Protein AF-A0A4J1XE30-F1 (afdb_monomer_lite)

Radius of gyration: 24.18 Å; chains: 1; bounding box: 58×46×61 Å

Organism: Streptococcus pneumoniae (NCBI:txid1313)

Sequence (198 aa):
MGFLLMGALFIVLPRTMVSAKRINQVLDLHSSIQNPVQVQLTAENFKGQVEFKDVTFRYAANSEAVIEHVSFKAETGQTVAFIGSTGSGKSTLVNLIPRFYDVSAGEILVDGVNVQDYDFSATAHAGQKVAIVGPTGTGKTTIVNLLMKFYEIDKGSIHIDGVDTKAMTRSEVHDAFSMVLQDTWLFEGTIRDNLIYN

Foldseek 3Di:
DVVVVVVVCVVVVVVVVVVVVVVVVVVPDDDPADADPAADPDDPDQQFKKWFAQFWADPDPPDDTLDGGDTDIDGRPRDDDDDDDPSSCPVVVVCCQCCPDDTPDTFMDGVNHTSSRHDDDDDDDPPDDDDDDDDPPPCPVVVVCVQLVVDDDPDDFDDDPNHTCVPDDSCVSNVVDDDDDPDDDADPDDPVVRVVPD

InterPro domains:
  IPR003439 ABC transporter-like, ATP-binding domain [PF00005] (68-117)
  IPR003439 ABC transporter-like, ATP-binding domain [PF00005] (120-194)
  IPR027417 P-loop containing nucleoside triphosphate hydrolase [G3DSA:3.40.50.300] (48-120)
  IPR027417 P-loop containing nucleoside triphosphate hydrolase [G3DSA:3.40.50.300] (121-198)
  IPR027417 P-loop containing nucleoside triphosphate hydrolase [SSF52540] (44-122)
  IPR027417 P-loop containing nucleoside triphosphate hydrolase [SSF52540] (119-197)
  IPR036640 ABC transporter type 1, transmembrane domain superfamily [G3DSA:1.20.1560.10] (14-47)
  IPR039421 Type 1 protein exporter [PTHR24221] (13-120)

Structure (mmCIF, N/CA/C/O backbone):
data_AF-A0A4J1XE30-F1
#
_entry.id   AF-A0A4J1XE30-F1
#
loop_
_atom_site.group_PDB
_atom_site.id
_atom_site.type_symbol
_atom_site.label_atom_id
_atom_site.label_alt_id
_atom_site.label_comp_id
_atom_site.label_asym_id
_atom_site.label_entity_id
_atom_site.label_seq_id
_atom_site.pdbx_PDB_ins_code
_atom_site.Cartn_x
_atom_site.Cartn_y
_atom_site.Cartn_z
_atom_site.occupancy
_atom_site.B_iso_or_equiv
_atom_site.auth_seq_id
_atom_site.auth_comp_id
_atom_site.auth_asym_id
_atom_site.auth_atom_id
_atom_site.pdbx_PDB_model_num
ATOM 1 N N . MET A 1 1 ? 39.197 22.621 -36.707 1.00 68.56 1 MET A N 1
ATOM 2 C CA . MET A 1 1 ? 38.046 21.726 -36.451 1.00 68.56 1 MET A CA 1
ATOM 3 C C . MET A 1 1 ? 38.227 20.869 -35.193 1.00 68.56 1 MET A C 1
ATOM 5 O O . MET A 1 1 ? 37.375 20.937 -34.321 1.00 68.56 1 MET A O 1
ATOM 9 N N . GLY A 1 2 ? 39.340 20.134 -35.032 1.00 83.56 2 GLY A N 1
ATOM 10 C CA . GLY A 1 2 ? 39.562 19.252 -33.867 1.00 83.56 2 GLY A CA 1
ATOM 11 C C . GLY A 1 2 ? 39.536 19.933 -32.487 1.00 83.56 2 GLY A C 1
ATOM 12 O O . GLY A 1 2 ? 38.970 19.382 -31.552 1.00 83.56 2 GLY A O 1
ATOM 13 N N . PHE A 1 3 ? 40.057 21.159 -32.366 1.00 88.19 3 PHE A N 1
ATOM 14 C CA . PHE A 1 3 ? 40.032 21.912 -31.101 1.00 88.19 3 PHE A CA 1
ATOM 15 C C . PHE A 1 3 ? 38.608 22.287 -30.647 1.00 88.19 3 PHE A C 1
ATOM 17 O O . PHE A 1 3 ? 38.280 22.165 -29.472 1.00 88.19 3 PHE A O 1
ATOM 24 N N . LEU A 1 4 ? 37.733 22.670 -31.586 1.00 86.50 4 LEU A N 1
ATOM 25 C CA . LEU A 1 4 ? 36.323 22.967 -31.301 1.00 86.50 4 LEU A CA 1
ATOM 26 C C . LEU A 1 4 ? 35.554 21.709 -30.873 1.00 86.50 4 LEU A C 1
ATOM 28 O O . LEU A 1 4 ? 34.763 21.764 -29.936 1.00 86.50 4 LEU A O 1
ATOM 32 N N . LEU A 1 5 ? 35.830 20.568 -31.514 1.00 86.81 5 LEU A N 1
ATOM 33 C CA . LEU A 1 5 ? 35.249 19.274 -31.137 1.00 86.81 5 LEU A CA 1
ATOM 34 C C . LEU A 1 5 ? 35.717 18.818 -29.747 1.00 86.81 5 LEU A C 1
ATOM 36 O O . LEU A 1 5 ? 34.904 18.341 -28.959 1.00 86.81 5 LEU A O 1
ATOM 40 N N . MET A 1 6 ? 36.996 19.019 -29.413 1.00 89.75 6 MET A N 1
ATOM 41 C CA . MET A 1 6 ? 37.516 18.775 -28.064 1.00 89.75 6 MET A CA 1
ATOM 42 C C . MET A 1 6 ? 36.852 19.675 -27.020 1.00 89.75 6 MET A C 1
ATOM 44 O O . MET A 1 6 ? 36.430 19.179 -25.980 1.00 89.75 6 MET A O 1
ATOM 48 N N . GLY A 1 7 ? 36.682 20.968 -27.308 1.00 89.19 7 GLY A N 1
ATOM 49 C CA . GLY A 1 7 ? 35.959 21.886 -26.423 1.00 89.19 7 GLY A CA 1
ATOM 50 C C . GLY A 1 7 ? 34.507 21.455 -26.184 1.00 89.19 7 GLY A C 1
ATOM 51 O O . GLY A 1 7 ? 34.039 21.454 -25.047 1.00 89.19 7 GLY A O 1
ATOM 52 N N . ALA A 1 8 ? 33.811 21.009 -27.234 1.00 86.62 8 ALA A N 1
ATOM 53 C CA . ALA A 1 8 ? 32.458 20.472 -27.114 1.00 86.62 8 ALA A CA 1
ATOM 54 C C . ALA A 1 8 ? 32.416 19.192 -26.256 1.00 86.62 8 ALA A C 1
ATOM 56 O O . ALA A 1 8 ? 31.572 19.083 -25.368 1.00 86.62 8 ALA A O 1
ATOM 57 N N . LEU A 1 9 ? 33.357 18.260 -26.453 1.00 89.81 9 LEU A N 1
ATOM 58 C CA . LEU A 1 9 ? 33.487 17.046 -25.635 1.00 89.81 9 LEU A CA 1
ATOM 59 C C . LEU A 1 9 ? 33.764 17.363 -24.159 1.00 89.81 9 LEU A C 1
ATOM 61 O O . LEU A 1 9 ? 33.146 16.753 -23.288 1.00 89.81 9 LEU A O 1
ATOM 65 N N . PHE A 1 10 ? 34.606 18.358 -23.868 1.00 90.38 10 PHE A N 1
ATOM 66 C CA . PHE A 1 10 ? 34.887 18.813 -22.500 1.00 90.38 10 PHE A CA 1
ATOM 67 C C . PHE A 1 10 ? 33.655 19.378 -21.778 1.00 90.38 10 PHE A C 1
ATOM 69 O O . PHE A 1 10 ? 33.556 19.256 -20.559 1.00 90.38 10 PHE A O 1
ATOM 76 N N . ILE A 1 11 ? 32.702 19.970 -22.505 1.00 89.25 11 ILE A N 1
ATOM 77 C CA . ILE A 1 11 ? 31.447 20.484 -21.932 1.00 89.25 11 ILE A CA 1
ATOM 78 C C . ILE A 1 11 ? 30.398 19.372 -21.806 1.00 89.25 11 ILE A C 1
ATOM 80 O O . ILE A 1 11 ? 29.662 19.315 -20.817 1.00 89.25 11 ILE A O 1
ATOM 84 N N . VAL A 1 12 ? 30.303 18.495 -22.810 1.00 92.88 12 VAL A N 1
ATOM 85 C CA . VAL A 1 12 ? 29.283 17.441 -22.866 1.00 92.88 12 VAL A CA 1
ATOM 86 C C . VAL A 1 12 ? 29.590 16.317 -21.880 1.00 92.88 12 VAL A C 1
ATOM 88 O O . VAL A 1 12 ? 28.681 15.895 -21.176 1.00 92.88 12 VAL A O 1
ATOM 91 N N . LEU A 1 13 ? 30.844 15.871 -21.753 1.00 93.06 13 LEU A N 1
ATOM 92 C CA . LEU A 1 13 ? 31.196 14.721 -20.908 1.00 93.06 13 LEU A CA 1
ATOM 93 C C . LEU A 1 13 ? 30.775 14.880 -19.433 1.00 93.06 13 LEU A C 1
ATOM 95 O O . LEU A 1 13 ? 30.078 13.992 -18.934 1.00 93.06 13 LEU A O 1
ATOM 99 N N . PRO A 1 14 ? 31.079 15.993 -18.730 1.00 93.00 14 PRO A N 1
ATOM 100 C CA . PRO A 1 14 ? 30.639 16.171 -17.346 1.00 93.00 14 PRO A CA 1
ATOM 101 C C . PRO A 1 14 ? 29.114 16.234 -17.219 1.00 93.00 14 PRO A C 1
ATOM 103 O O . PRO A 1 14 ? 28.545 15.677 -16.280 1.00 93.00 14 PRO A O 1
ATOM 106 N N . ARG A 1 15 ? 28.430 16.875 -18.180 1.00 91.31 15 ARG A N 1
ATOM 107 C CA . ARG A 1 15 ? 26.960 16.949 -18.199 1.00 91.31 15 ARG A CA 1
ATOM 108 C C . ARG A 1 15 ? 26.340 15.569 -18.381 1.00 91.31 15 ARG A C 1
ATOM 110 O O . ARG A 1 15 ? 25.440 15.213 -17.626 1.00 91.31 15 ARG A O 1
ATOM 117 N N . THR A 1 16 ? 26.850 14.784 -19.327 1.00 93.94 16 THR A N 1
ATOM 118 C CA . THR A 1 16 ? 26.399 13.411 -19.567 1.00 93.94 16 THR A CA 1
ATOM 119 C C . THR A 1 16 ? 26.634 12.539 -18.338 1.00 93.94 16 THR A C 1
ATOM 121 O O . THR A 1 16 ? 25.732 11.801 -17.958 1.00 93.94 16 THR A O 1
ATOM 124 N N . MET A 1 17 ? 27.777 12.670 -17.654 1.00 93.62 17 MET A N 1
ATOM 125 C CA . MET A 1 17 ? 28.037 11.936 -16.408 1.00 93.62 17 MET A CA 1
ATOM 126 C C . MET A 1 17 ? 27.042 12.288 -15.293 1.00 93.62 17 MET A C 1
ATOM 128 O O . MET A 1 17 ? 26.531 11.389 -14.628 1.00 93.62 17 MET A O 1
ATOM 132 N N . VAL A 1 18 ? 26.730 13.573 -15.085 1.00 92.69 18 VAL A N 1
ATOM 133 C CA . VAL A 1 18 ? 25.746 13.991 -14.068 1.00 92.69 18 VAL A CA 1
ATOM 134 C C . VAL A 1 18 ? 24.337 13.508 -14.424 1.00 92.69 18 VAL A C 1
ATOM 136 O O . VAL A 1 18 ? 23.620 13.033 -13.542 1.00 92.69 18 VAL A O 1
ATOM 139 N N . SER A 1 19 ? 23.941 13.578 -15.697 1.00 91.88 19 SER A N 1
ATOM 140 C CA . SER A 1 19 ? 22.651 13.051 -16.158 1.00 91.88 19 SER A CA 1
ATOM 141 C C . SER A 1 19 ? 22.562 11.533 -16.001 1.00 91.88 19 SER A C 1
ATOM 143 O O . SER A 1 19 ? 21.574 11.046 -15.461 1.00 91.88 19 SER A O 1
ATOM 145 N N . ALA A 1 20 ? 23.605 10.792 -16.386 1.00 91.69 20 ALA A N 1
ATOM 146 C CA . ALA A 1 20 ? 23.670 9.343 -16.201 1.00 91.69 20 ALA A CA 1
ATOM 147 C C . ALA A 1 20 ? 23.582 8.961 -14.716 1.00 91.69 20 ALA A C 1
ATOM 149 O O . ALA A 1 20 ? 22.838 8.053 -14.358 1.00 91.69 20 ALA A O 1
ATOM 150 N N . LYS A 1 21 ? 24.254 9.711 -13.831 1.00 91.19 21 LYS A N 1
ATOM 151 C CA . LYS A 1 21 ? 24.148 9.512 -12.380 1.00 91.19 21 LYS A CA 1
ATOM 152 C C . LYS A 1 21 ? 22.714 9.691 -11.878 1.00 91.19 21 LYS A C 1
ATOM 154 O O . LYS A 1 21 ? 22.258 8.879 -11.084 1.00 91.19 21 LYS A O 1
ATOM 159 N N . ARG A 1 22 ? 22.000 10.726 -12.333 1.00 89.00 22 ARG A N 1
ATOM 160 C CA . ARG A 1 22 ? 20.595 10.959 -11.948 1.00 89.00 22 ARG A CA 1
ATOM 161 C C . ARG A 1 22 ? 19.660 9.872 -12.470 1.00 89.00 22 ARG A C 1
ATOM 163 O O . ARG A 1 22 ? 18.751 9.480 -11.753 1.00 89.00 22 ARG A O 1
ATOM 170 N N . ILE A 1 23 ? 19.892 9.383 -13.688 1.00 89.69 23 ILE A N 1
ATOM 171 C CA . ILE A 1 23 ? 19.131 8.258 -14.247 1.00 89.69 23 ILE A CA 1
ATOM 172 C C . ILE A 1 23 ? 19.340 7.014 -13.383 1.00 89.69 23 ILE A C 1
ATOM 174 O O . ILE A 1 23 ? 18.360 6.433 -12.934 1.00 89.69 23 ILE A O 1
ATOM 178 N N . ASN A 1 24 ? 20.591 6.664 -13.070 1.00 84.50 24 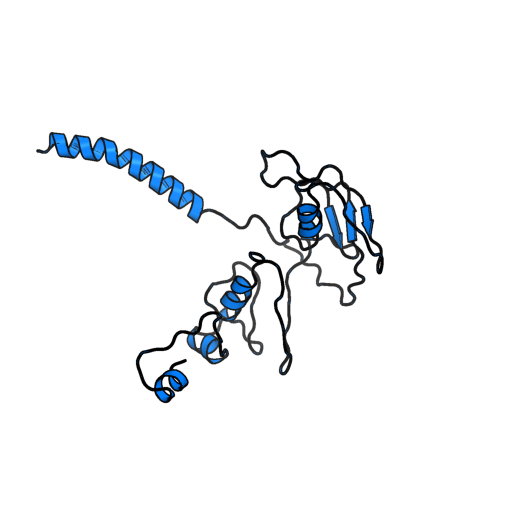ASN A N 1
ATOM 179 C CA . ASN A 1 24 ? 20.874 5.518 -12.206 1.00 84.50 24 ASN A CA 1
ATOM 180 C C . ASN A 1 24 ? 20.259 5.684 -10.812 1.00 84.50 24 ASN A C 1
ATOM 182 O O . ASN A 1 24 ? 19.660 4.748 -10.314 1.00 84.50 24 ASN A O 1
ATOM 186 N N . GLN A 1 25 ? 20.287 6.885 -10.223 1.00 84.81 25 GLN A N 1
ATOM 187 C CA . GLN A 1 25 ? 19.612 7.141 -8.942 1.00 84.81 25 GLN A CA 1
ATOM 188 C C . GLN A 1 25 ? 18.110 6.836 -8.974 1.00 84.81 25 GLN A C 1
ATOM 190 O O . GLN A 1 25 ? 17.565 6.411 -7.961 1.00 84.81 25 GLN A O 1
ATOM 195 N N . VAL A 1 26 ? 17.441 7.072 -10.106 1.00 80.69 26 VAL A N 1
ATOM 196 C CA . VAL A 1 26 ? 16.022 6.734 -10.272 1.00 80.69 26 VAL A CA 1
ATOM 197 C C . VAL A 1 26 ? 15.840 5.235 -10.500 1.00 80.69 26 VAL A C 1
ATOM 199 O O . VAL A 1 26 ? 14.907 4.656 -9.957 1.00 80.69 26 VAL A O 1
ATOM 202 N N . LEU A 1 27 ? 16.724 4.603 -11.274 1.00 77.88 27 LEU A N 1
ATOM 203 C CA . LEU A 1 27 ? 16.686 3.157 -11.516 1.00 77.88 27 LEU A CA 1
ATOM 204 C C . LEU A 1 27 ? 16.993 2.337 -10.250 1.00 77.88 27 LEU A C 1
ATOM 206 O O . LEU A 1 27 ? 16.456 1.247 -10.099 1.00 77.88 27 LEU A O 1
ATOM 210 N N . ASP A 1 28 ? 17.798 2.880 -9.335 1.00 81.56 28 ASP A N 1
ATOM 211 C CA . ASP A 1 28 ? 18.190 2.251 -8.066 1.00 81.56 28 ASP A CA 1
ATOM 212 C C . ASP A 1 28 ? 17.197 2.534 -6.912 1.00 81.56 28 ASP A C 1
ATOM 214 O O . ASP A 1 28 ? 17.441 2.155 -5.758 1.00 81.56 28 ASP A O 1
ATOM 218 N N . LEU A 1 29 ? 16.076 3.219 -7.183 1.00 70.44 29 LEU A N 1
ATOM 219 C CA . LEU A 1 29 ? 15.001 3.396 -6.203 1.00 70.44 29 LEU A CA 1
ATOM 220 C C . LEU A 1 29 ? 14.381 2.034 -5.877 1.00 70.44 29 LEU A C 1
ATOM 222 O O . LEU A 1 29 ? 13.791 1.376 -6.728 1.00 70.44 29 LEU A O 1
ATOM 226 N N . HIS A 1 30 ? 14.479 1.635 -4.617 1.00 63.09 30 HIS A N 1
ATOM 227 C CA . HIS A 1 30 ? 13.820 0.457 -4.069 1.00 63.09 30 HIS A CA 1
ATOM 228 C C . HIS A 1 30 ? 12.548 0.868 -3.319 1.00 63.09 30 HIS A C 1
ATOM 230 O O . HIS A 1 30 ? 12.417 2.014 -2.882 1.00 63.09 30 HIS A O 1
ATOM 236 N N . SER A 1 31 ? 11.611 -0.073 -3.154 1.00 58.06 31 SER A N 1
ATOM 237 C CA . SER A 1 31 ? 10.425 0.136 -2.314 1.00 58.06 31 SER A CA 1
ATOM 238 C C . SER A 1 31 ? 10.838 0.596 -0.915 1.00 58.06 31 SER A C 1
ATOM 240 O O . SER A 1 31 ? 11.689 -0.024 -0.274 1.00 58.06 31 SER A O 1
ATOM 242 N N . SER A 1 32 ? 10.213 1.669 -0.432 1.00 61.94 32 SER A N 1
ATOM 243 C CA . SER A 1 32 ? 10.411 2.168 0.931 1.00 61.94 32 SER A CA 1
ATOM 244 C C . SER A 1 32 ? 9.789 1.257 1.990 1.00 61.94 32 SER A C 1
ATOM 246 O O . SER A 1 32 ? 10.196 1.327 3.142 1.00 61.94 32 SER A O 1
ATOM 248 N N . ILE A 1 33 ? 8.822 0.413 1.605 1.00 62.03 33 ILE A N 1
ATOM 249 C CA . ILE A 1 33 ? 8.153 -0.541 2.494 1.00 62.03 33 ILE A CA 1
ATOM 250 C C . ILE A 1 33 ? 8.755 -1.924 2.255 1.00 62.03 33 ILE A C 1
ATOM 252 O O . ILE A 1 33 ? 8.738 -2.432 1.127 1.00 62.03 33 ILE A O 1
ATOM 256 N N . GLN A 1 34 ? 9.284 -2.527 3.319 1.00 60.72 34 GLN A N 1
ATOM 257 C CA . GLN A 1 34 ? 9.803 -3.892 3.311 1.00 60.72 34 GLN A CA 1
ATOM 258 C C . GLN A 1 34 ? 8.874 -4.804 4.118 1.00 60.72 34 GLN A C 1
ATOM 260 O O . GLN A 1 34 ? 8.577 -4.535 5.283 1.00 60.72 34 GLN A O 1
ATOM 265 N N . ASN A 1 35 ? 8.423 -5.897 3.500 1.00 59.00 35 ASN A N 1
ATOM 266 C CA . ASN A 1 35 ? 7.623 -6.909 4.190 1.00 59.00 35 ASN A CA 1
ATOM 267 C C . ASN A 1 35 ? 8.517 -7.755 5.118 1.00 59.00 35 ASN A C 1
ATOM 269 O O . ASN A 1 35 ? 9.640 -8.102 4.715 1.00 59.00 35 ASN A O 1
ATOM 273 N N . PRO A 1 36 ? 8.041 -8.106 6.326 1.00 57.16 36 PRO A N 1
ATOM 274 C CA . PRO A 1 36 ? 8.804 -8.905 7.273 1.00 57.16 36 PRO A CA 1
ATOM 275 C C . PRO A 1 36 ? 9.006 -10.344 6.795 1.00 57.16 36 PRO A C 1
ATOM 277 O O . PRO A 1 36 ? 8.315 -10.854 5.916 1.00 57.16 36 PRO A O 1
ATOM 280 N N . VAL A 1 37 ? 10.004 -11.003 7.388 1.00 55.06 37 VAL A N 1
ATOM 281 C CA . VAL A 1 37 ? 10.400 -12.387 7.069 1.00 55.06 37 VAL A CA 1
ATOM 282 C C . VAL A 1 37 ? 9.423 -13.413 7.665 1.00 55.06 37 VAL A C 1
ATOM 284 O O . VAL A 1 37 ? 9.300 -14.517 7.140 1.00 55.06 37 VAL A O 1
ATOM 287 N N . GLN A 1 38 ? 8.714 -13.052 8.740 1.00 49.38 38 GLN A N 1
ATOM 288 C CA . GLN A 1 38 ? 7.644 -13.845 9.346 1.00 49.38 38 GLN A CA 1
ATOM 289 C C . GLN A 1 38 ? 6.324 -13.090 9.232 1.00 49.38 38 GLN A C 1
ATOM 291 O O . GLN A 1 38 ? 6.192 -11.983 9.739 1.00 49.38 38 GLN A O 1
ATOM 296 N N . VAL A 1 39 ? 5.362 -13.717 8.561 1.00 56.19 39 VAL A N 1
ATOM 297 C CA . VAL A 1 39 ? 4.035 -13.164 8.299 1.00 56.19 39 VAL A CA 1
ATOM 298 C C . VAL A 1 39 ? 3.068 -13.724 9.332 1.00 56.19 39 VAL A C 1
ATOM 300 O O . VAL A 1 39 ? 2.977 -14.945 9.492 1.00 56.19 39 VAL A O 1
ATOM 303 N N . GLN A 1 40 ? 2.321 -12.858 10.014 1.00 54.81 40 GLN A N 1
ATOM 304 C CA . GLN A 1 40 ? 1.110 -13.300 10.695 1.00 54.81 40 GLN A CA 1
ATOM 305 C C . GLN A 1 40 ? -0.034 -13.237 9.687 1.00 54.81 40 GLN A C 1
ATOM 307 O O . GLN A 1 40 ? -0.409 -12.167 9.212 1.00 54.81 40 GLN A O 1
ATOM 312 N N . LEU A 1 41 ? -0.550 -14.414 9.319 1.00 52.12 41 LEU A N 1
ATOM 313 C CA . LEU A 1 41 ? -1.767 -14.525 8.522 1.00 52.12 41 LEU A CA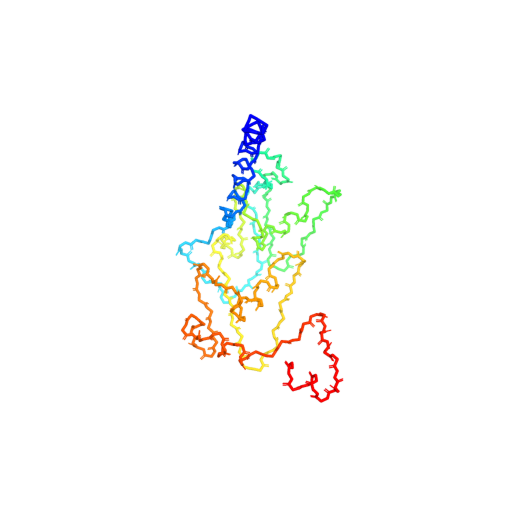 1
ATOM 314 C C . LEU A 1 41 ? -2.867 -13.719 9.215 1.00 52.12 41 LEU A C 1
ATOM 316 O O . LEU A 1 41 ? -3.031 -13.806 10.435 1.00 52.12 41 LEU A O 1
ATOM 320 N N . THR A 1 42 ? -3.600 -12.937 8.425 1.00 52.53 42 THR A N 1
ATOM 321 C CA . THR A 1 42 ? -4.805 -12.233 8.856 1.00 52.53 42 THR A CA 1
ATOM 322 C C . THR A 1 42 ? -5.661 -13.182 9.685 1.00 52.53 42 THR A C 1
ATOM 324 O O . THR A 1 42 ? -6.096 -14.225 9.198 1.00 52.53 42 THR A O 1
ATOM 327 N N . ALA A 1 43 ? -5.863 -12.848 10.963 1.00 51.28 43 ALA A N 1
ATOM 328 C CA . ALA A 1 43 ? -6.748 -13.614 11.823 1.00 51.28 43 ALA A CA 1
ATOM 329 C C . ALA A 1 43 ? -8.106 -13.740 11.118 1.00 51.28 43 ALA A C 1
ATOM 331 O O . ALA A 1 43 ? -8.657 -12.735 10.668 1.00 51.28 43 ALA A O 1
ATOM 332 N N . GLU A 1 44 ? -8.656 -14.955 11.047 1.00 55.66 44 GLU A N 1
ATOM 333 C CA . GLU A 1 44 ? -9.940 -15.265 10.388 1.00 55.66 44 GLU A CA 1
ATOM 334 C C . GLU A 1 44 ? -11.127 -14.429 10.923 1.00 55.66 44 GLU A C 1
ATOM 336 O O . GLU A 1 44 ? -12.212 -14.447 10.350 1.00 55.66 44 GLU A O 1
ATOM 341 N N . ASN A 1 45 ? -10.917 -13.655 11.995 1.00 59.94 45 ASN A N 1
ATOM 342 C CA . ASN A 1 45 ? -11.876 -12.753 12.617 1.00 59.94 45 ASN A CA 1
ATOM 343 C C . ASN A 1 45 ? -11.273 -11.353 12.820 1.00 59.94 45 ASN A C 1
ATOM 345 O O . ASN A 1 45 ? -10.759 -11.047 13.898 1.00 59.94 45 ASN A O 1
ATOM 349 N N . PHE A 1 46 ? -11.373 -10.495 11.803 1.00 72.44 46 PHE A N 1
ATOM 350 C CA . PHE A 1 46 ? -11.068 -9.067 11.925 1.00 72.44 46 PHE A CA 1
ATOM 351 C C . PHE A 1 46 ? -12.086 -8.405 12.870 1.00 72.44 46 PHE A C 1
ATOM 353 O O . PHE A 1 46 ? -13.284 -8.374 12.577 1.00 72.44 46 PHE A O 1
ATOM 360 N N . LYS A 1 47 ? -11.633 -7.909 14.024 1.00 81.25 47 LYS A N 1
ATOM 361 C CA . LYS A 1 47 ? -12.476 -7.225 15.021 1.00 81.25 47 LYS A CA 1
ATOM 362 C C . LYS A 1 47 ? -12.481 -5.714 14.802 1.00 81.25 47 LYS A C 1
ATOM 364 O O . LYS A 1 47 ? -13.398 -5.047 15.275 1.00 81.25 47 LYS A O 1
ATOM 369 N N . GLY A 1 48 ? -11.503 -5.165 14.084 1.00 85.25 48 GLY A N 1
ATOM 370 C CA . GLY A 1 48 ? -11.447 -3.747 13.733 1.00 85.25 48 GLY A CA 1
ATOM 371 C C . GLY A 1 48 ? -11.036 -2.817 14.877 1.00 85.25 48 GLY A C 1
ATOM 372 O O . GLY A 1 48 ? -11.410 -1.646 14.862 1.00 85.25 48 GLY A O 1
ATOM 373 N N . GLN A 1 49 ? -10.297 -3.314 15.870 1.00 93.62 49 GLN A N 1
ATOM 374 C CA . GLN A 1 49 ? -9.626 -2.474 16.862 1.00 93.62 49 GLN A CA 1
ATOM 375 C C . GLN A 1 49 ? -8.361 -1.865 16.243 1.00 93.62 49 GLN A C 1
ATOM 377 O O . GLN A 1 49 ? -7.603 -2.565 15.575 1.00 93.62 49 GLN A O 1
ATOM 382 N N . VAL A 1 50 ? -8.104 -0.579 16.492 1.00 95.19 50 VAL A N 1
ATOM 383 C CA . VAL A 1 50 ? -6.894 0.119 16.022 1.00 95.19 50 VAL A CA 1
ATOM 384 C C . VAL A 1 50 ? -6.227 0.831 17.193 1.00 95.19 50 VAL A C 1
ATOM 386 O O . VAL A 1 50 ? -6.884 1.561 17.930 1.00 95.19 50 VAL A O 1
ATOM 389 N N . GLU A 1 51 ? -4.922 0.658 17.362 1.00 96.94 51 GLU A N 1
ATOM 390 C CA . GLU A 1 51 ? -4.143 1.289 18.427 1.00 96.94 51 GLU A CA 1
ATOM 391 C C . GLU A 1 51 ? -2.907 1.983 17.851 1.00 96.94 51 GLU A C 1
ATOM 393 O O . GLU A 1 51 ? -2.121 1.377 17.132 1.00 96.94 51 GLU A O 1
ATOM 398 N N . PHE A 1 52 ? -2.729 3.258 18.180 1.00 97.50 52 PHE A N 1
ATOM 399 C CA . PHE A 1 52 ? -1.512 4.022 17.931 1.00 97.50 52 PHE A CA 1
ATOM 400 C C . PHE A 1 52 ? -0.732 4.092 19.243 1.00 97.50 52 PHE A C 1
ATOM 402 O O . PHE A 1 52 ? -1.279 4.545 20.253 1.00 97.50 52 PHE A O 1
ATOM 409 N N . LYS A 1 53 ? 0.536 3.673 19.226 1.00 97.62 53 LYS A N 1
ATOM 410 C CA . LYS A 1 53 ? 1.448 3.718 20.376 1.00 97.62 53 LYS A CA 1
ATOM 411 C C . LYS A 1 53 ? 2.645 4.609 20.064 1.00 97.62 53 LYS A C 1
ATOM 413 O O . LYS A 1 53 ? 3.546 4.206 19.332 1.00 97.62 53 LYS A O 1
ATOM 418 N N . ASP A 1 54 ? 2.626 5.815 20.625 1.00 97.31 54 ASP A N 1
ATOM 419 C CA . ASP A 1 54 ? 3.673 6.839 20.507 1.00 97.31 54 ASP A CA 1
ATOM 420 C C . ASP A 1 54 ? 4.137 7.099 19.062 1.00 97.31 54 ASP A C 1
ATOM 422 O O . ASP A 1 54 ? 5.325 7.171 18.745 1.00 97.31 54 ASP A O 1
ATOM 426 N N . VAL A 1 55 ? 3.173 7.205 18.148 1.00 96.94 55 VAL A N 1
ATOM 427 C CA . VAL A 1 55 ? 3.451 7.260 16.713 1.00 96.94 55 VAL A CA 1
ATOM 428 C C . VAL A 1 55 ? 3.981 8.631 16.317 1.00 96.94 55 VAL A C 1
ATOM 430 O O . VAL A 1 55 ? 3.336 9.656 16.543 1.00 96.94 55 VAL A O 1
ATOM 433 N N . THR A 1 56 ? 5.128 8.626 15.639 1.00 96.00 56 THR A N 1
ATOM 434 C CA . THR A 1 56 ? 5.713 9.797 14.978 1.00 96.00 56 THR A CA 1
ATOM 435 C C . THR A 1 56 ? 5.960 9.489 13.505 1.00 96.00 56 THR A C 1
ATOM 437 O O . THR A 1 56 ? 6.481 8.427 13.161 1.00 96.00 56 THR A O 1
ATOM 440 N N . PHE A 1 57 ? 5.609 10.419 12.615 1.00 95.06 57 PHE A N 1
ATOM 441 C CA . PHE A 1 57 ? 5.739 10.224 11.170 1.00 95.06 57 PHE A CA 1
ATOM 442 C C . PHE A 1 57 ? 6.282 11.454 10.436 1.00 95.06 57 PHE A C 1
ATOM 444 O O . PHE A 1 57 ? 5.813 12.581 10.628 1.00 95.06 57 PHE A O 1
ATOM 451 N N . ARG A 1 58 ? 7.237 11.200 9.534 1.00 93.19 58 ARG A N 1
ATOM 452 C CA . ARG A 1 58 ? 7.866 12.152 8.612 1.00 93.19 58 ARG A CA 1
ATOM 453 C C . ARG A 1 58 ? 7.792 11.596 7.188 1.00 93.19 58 ARG 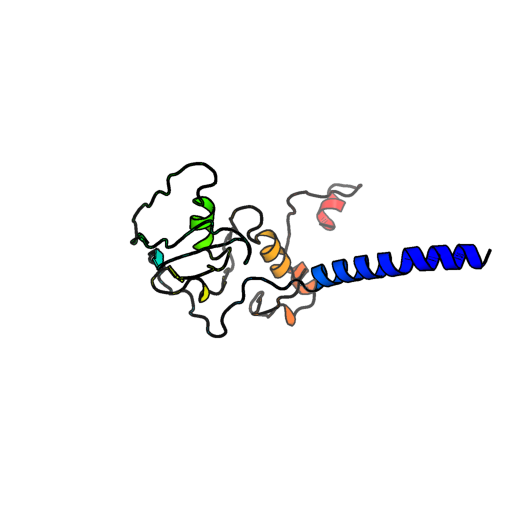A C 1
ATOM 455 O O . ARG A 1 58 ? 8.111 10.433 6.969 1.00 93.19 58 ARG A O 1
ATOM 462 N N . TYR A 1 59 ? 7.443 12.433 6.208 1.00 84.62 59 TYR A N 1
ATOM 463 C CA . TYR A 1 59 ? 7.443 12.023 4.793 1.00 84.62 59 TYR A CA 1
ATOM 464 C C . TYR A 1 59 ? 8.854 11.813 4.231 1.00 84.62 59 TYR A C 1
ATOM 466 O O . TYR A 1 59 ? 9.040 11.035 3.301 1.00 84.62 59 TYR A O 1
ATOM 474 N N . ALA A 1 60 ? 9.847 12.508 4.784 1.00 84.69 60 ALA A N 1
ATOM 475 C CA . ALA A 1 60 ? 11.251 12.295 4.476 1.00 84.69 60 ALA A CA 1
ATOM 476 C C . ALA A 1 60 ? 12.058 12.315 5.774 1.00 84.69 60 ALA A C 1
ATOM 478 O O . ALA A 1 60 ? 11.718 13.046 6.700 1.00 84.69 60 ALA A O 1
ATOM 479 N N . ALA A 1 61 ? 13.166 11.572 5.827 1.00 80.38 61 ALA A N 1
ATOM 480 C CA . ALA A 1 61 ? 14.007 11.485 7.027 1.00 80.38 61 ALA A CA 1
ATOM 481 C C . ALA A 1 61 ? 14.428 12.863 7.580 1.00 80.38 61 ALA A C 1
ATOM 483 O O . ALA A 1 61 ? 14.529 13.044 8.789 1.00 80.38 61 ALA A O 1
ATOM 484 N N . ASN A 1 62 ? 14.606 13.844 6.690 1.00 85.12 62 ASN A N 1
ATOM 485 C CA . ASN A 1 62 ? 15.050 15.195 7.029 1.00 85.12 62 ASN A CA 1
ATOM 486 C C . ASN A 1 62 ? 13.907 16.230 7.073 1.00 85.12 62 ASN A C 1
ATOM 488 O O . ASN A 1 62 ? 14.189 17.425 7.127 1.00 85.12 62 ASN A O 1
ATOM 492 N N . SER A 1 63 ? 12.637 15.818 6.980 1.00 87.31 63 SER A N 1
ATOM 493 C CA . SER A 1 63 ? 11.501 16.743 7.084 1.00 87.31 63 SER A CA 1
ATOM 494 C C . SER A 1 63 ? 11.052 16.917 8.530 1.00 87.31 63 SER A C 1
ATOM 496 O O . SER A 1 63 ? 11.301 16.063 9.385 1.00 87.31 63 SER A O 1
ATOM 498 N N . GLU A 1 64 ? 10.309 17.989 8.797 1.00 89.44 64 GLU A N 1
ATOM 499 C CA . GLU A 1 64 ? 9.513 18.086 10.020 1.00 89.44 64 GLU A CA 1
ATOM 500 C C . GLU A 1 64 ? 8.504 16.931 10.101 1.00 89.44 64 GLU A C 1
ATOM 502 O O . GLU A 1 64 ? 8.123 16.337 9.080 1.00 89.44 64 GLU A O 1
ATOM 507 N N . ALA A 1 65 ? 8.137 16.565 11.328 1.00 90.81 65 ALA A N 1
ATOM 508 C CA . ALA A 1 65 ? 7.153 15.525 11.552 1.00 90.81 65 ALA A CA 1
ATOM 509 C C . ALA A 1 65 ? 5.755 16.098 11.351 1.00 90.81 65 ALA A C 1
ATOM 511 O O . ALA A 1 65 ? 5.427 17.194 11.792 1.00 90.81 65 ALA A O 1
ATOM 512 N N . VAL A 1 66 ? 4.938 15.334 10.634 1.00 93.88 66 VAL A N 1
ATOM 513 C CA . VAL A 1 66 ? 3.533 15.672 10.378 1.00 93.88 66 VAL A CA 1
ATOM 514 C C . VAL A 1 66 ? 2.651 15.170 11.518 1.00 93.88 66 VAL A C 1
ATOM 516 O O . VAL A 1 66 ? 1.603 15.745 11.798 1.00 93.88 66 VAL A O 1
ATOM 519 N N . ILE A 1 67 ? 3.082 14.086 12.163 1.00 93.38 67 ILE A N 1
ATOM 520 C CA . ILE A 1 67 ? 2.465 13.473 13.336 1.00 93.38 67 ILE A CA 1
ATOM 521 C C . ILE A 1 67 ? 3.574 13.301 14.372 1.00 93.38 67 ILE A C 1
ATOM 523 O O . ILE A 1 67 ? 4.620 12.745 14.033 1.00 93.38 67 ILE A O 1
ATOM 527 N N . GLU A 1 68 ? 3.348 13.741 15.608 1.00 94.88 68 GLU A N 1
ATOM 528 C CA . GLU A 1 68 ? 4.309 13.633 16.712 1.00 94.88 68 GLU A CA 1
ATOM 529 C C . GLU A 1 68 ? 3.628 13.034 17.943 1.00 94.88 68 GLU A C 1
ATOM 531 O O . GLU A 1 68 ? 2.592 13.538 18.379 1.00 94.88 68 GLU A O 1
ATOM 536 N N . HIS A 1 69 ? 4.217 11.967 18.492 1.00 95.94 69 HIS A N 1
ATOM 537 C CA . HIS A 1 69 ? 3.821 11.338 19.759 1.00 95.94 69 HIS A CA 1
ATOM 538 C C . HIS A 1 69 ? 2.315 11.048 19.900 1.00 95.94 69 HIS A C 1
ATOM 540 O O . HIS A 1 69 ? 1.715 11.207 20.967 1.00 95.94 69 HIS A O 1
ATOM 546 N N . VAL A 1 70 ? 1.669 10.616 18.813 1.00 96.19 70 VAL A N 1
ATOM 547 C CA . VAL A 1 70 ? 0.234 10.317 18.831 1.00 96.19 70 VAL A CA 1
ATOM 548 C C . VAL A 1 70 ? -0.001 8.933 19.421 1.00 96.19 70 VAL A C 1
ATOM 550 O O . VAL A 1 70 ? 0.454 7.926 18.880 1.00 96.19 70 VAL A O 1
ATOM 553 N N . SER A 1 71 ? -0.763 8.894 20.515 1.00 96.94 71 SER A N 1
ATOM 554 C CA . SER A 1 71 ? -1.205 7.661 21.165 1.00 96.94 71 SER A CA 1
ATOM 555 C C . SER A 1 71 ? -2.712 7.678 21.377 1.00 96.94 71 SER A C 1
ATOM 557 O O . SER A 1 71 ? -3.237 8.574 22.037 1.00 96.94 71 SER A O 1
ATOM 559 N N . PHE A 1 72 ? -3.415 6.694 20.826 1.00 96.50 72 PHE A N 1
ATOM 560 C CA . PHE A 1 72 ? -4.839 6.491 21.084 1.00 96.50 72 PHE A CA 1
ATOM 561 C C . PHE A 1 72 ? -5.248 5.066 20.733 1.00 96.50 72 PHE A C 1
ATOM 563 O O . PHE A 1 72 ? -4.578 4.381 19.965 1.00 96.50 72 PHE A O 1
ATOM 570 N N . LYS A 1 73 ? -6.398 4.648 21.256 1.00 96.75 73 LYS A N 1
ATOM 571 C CA . LYS A 1 73 ? -6.996 3.354 20.952 1.00 96.75 73 LYS A CA 1
ATOM 572 C C . LYS A 1 73 ? -8.446 3.540 20.517 1.00 96.75 73 LYS A C 1
ATOM 574 O O . LYS A 1 73 ? -9.225 4.172 21.225 1.00 96.75 73 LYS A O 1
ATOM 579 N N . ALA A 1 74 ? -8.772 3.023 19.339 1.00 95.94 74 ALA A N 1
ATOM 580 C CA . ALA A 1 74 ? -10.115 2.937 18.790 1.00 95.94 74 ALA A CA 1
ATOM 581 C C . ALA A 1 74 ? -10.623 1.504 18.977 1.00 95.94 74 ALA A C 1
ATOM 583 O O . ALA A 1 74 ? -10.059 0.557 18.426 1.00 95.94 74 ALA A O 1
ATOM 584 N N . GLU A 1 75 ? -11.664 1.346 19.787 1.00 94.94 75 GLU A N 1
ATOM 585 C CA . GLU A 1 75 ? -12.250 0.041 20.085 1.00 94.94 75 GLU A CA 1
ATOM 586 C C . GLU A 1 75 ? -13.204 -0.421 18.971 1.00 94.94 75 GLU A C 1
ATOM 588 O O . GLU A 1 75 ? -13.749 0.381 18.210 1.00 94.94 75 GLU A O 1
ATOM 593 N N . THR A 1 76 ? -13.442 -1.730 18.881 1.00 92.19 76 THR A N 1
ATOM 594 C CA . THR A 1 76 ? -14.375 -2.314 17.907 1.00 92.19 76 THR A CA 1
ATOM 595 C C . THR A 1 76 ? -15.756 -1.653 17.969 1.00 92.19 76 THR A C 1
ATOM 597 O O . THR A 1 76 ? -16.378 -1.572 19.028 1.00 92.19 76 THR A O 1
ATOM 600 N N . GLY A 1 77 ? -16.257 -1.209 16.813 1.00 88.75 77 GLY A N 1
ATOM 601 C CA . GLY A 1 77 ? -17.559 -0.542 16.682 1.00 88.75 77 GLY A CA 1
ATOM 602 C C . GLY A 1 77 ? -17.564 0.934 17.098 1.00 88.75 77 GLY A C 1
ATOM 603 O O . GLY A 1 77 ? -18.579 1.612 16.931 1.00 88.75 77 GLY A O 1
ATOM 604 N N . GLN A 1 78 ? -16.445 1.462 17.598 1.00 92.62 78 GLN A N 1
ATOM 605 C CA . GLN A 1 78 ? -16.314 2.874 17.923 1.00 92.62 78 GLN A CA 1
ATOM 606 C C . GLN A 1 78 ? -16.169 3.708 16.647 1.00 92.62 78 GLN A C 1
ATOM 608 O O . GLN A 1 78 ? -15.367 3.412 15.765 1.00 92.62 78 GLN A O 1
ATOM 613 N N . THR A 1 79 ? -16.914 4.810 16.570 1.00 91.12 79 THR A N 1
ATOM 614 C CA . THR A 1 79 ? -16.689 5.832 15.542 1.00 91.12 79 THR A CA 1
ATOM 615 C C . THR A 1 79 ? -15.729 6.882 16.088 1.00 91.12 79 THR A C 1
ATOM 617 O O . THR A 1 79 ? -16.047 7.571 17.057 1.00 91.12 79 THR A O 1
ATOM 620 N N . VAL A 1 80 ? -14.556 7.012 15.469 1.00 91.38 80 VAL A N 1
ATOM 621 C CA . VAL A 1 80 ? -13.544 8.019 15.820 1.00 91.38 80 VAL A CA 1
ATOM 622 C C . VAL A 1 80 ? -13.490 9.078 14.725 1.00 91.38 80 VAL A C 1
ATOM 624 O O . VAL A 1 80 ? -13.408 8.754 13.542 1.00 91.38 80 VAL A O 1
ATOM 627 N N . ALA A 1 81 ? -13.536 10.350 15.118 1.00 91.94 81 ALA A N 1
ATOM 628 C CA . ALA A 1 81 ? -13.453 11.484 14.205 1.00 91.94 81 ALA A CA 1
ATOM 629 C C . ALA A 1 81 ? -12.138 12.247 14.411 1.00 91.94 81 ALA A C 1
ATOM 631 O O . ALA A 1 81 ? -11.801 12.621 15.533 1.00 91.94 81 ALA A O 1
ATOM 632 N N . PHE A 1 82 ? -11.428 12.533 13.317 1.00 91.06 82 PHE A N 1
ATOM 633 C CA . PHE A 1 82 ? -10.237 13.385 13.319 1.00 91.06 82 PHE A CA 1
ATOM 634 C C . PHE A 1 82 ? -10.600 14.777 12.796 1.00 91.06 82 PHE A C 1
ATOM 636 O O . PHE A 1 82 ? -11.019 14.923 11.647 1.00 91.06 82 PHE A O 1
ATOM 643 N N . ILE A 1 83 ? -10.433 15.810 13.625 1.00 93.19 83 ILE A N 1
ATOM 644 C CA . ILE A 1 83 ? -10.840 17.192 13.320 1.00 93.19 83 ILE A CA 1
ATOM 645 C C . ILE A 1 83 ? -9.636 18.124 13.484 1.00 93.19 83 ILE A C 1
ATOM 647 O O . ILE A 1 83 ? -8.816 17.945 14.376 1.00 93.19 83 ILE A O 1
ATOM 651 N N . GLY A 1 84 ? -9.512 19.113 12.598 1.00 90.69 84 GLY A N 1
ATOM 652 C CA . GLY A 1 84 ? -8.413 20.080 12.602 1.00 90.69 84 GLY A CA 1
ATOM 653 C C . GLY A 1 84 ? -8.277 20.803 11.264 1.00 90.69 84 GLY A C 1
ATOM 654 O O . GLY A 1 84 ? -8.873 20.388 10.267 1.00 90.69 84 GLY A O 1
ATOM 655 N N . SER A 1 85 ? -7.459 21.853 11.216 1.00 92.44 85 SER A N 1
ATOM 656 C CA . SER A 1 85 ? -7.218 22.670 10.015 1.00 92.44 85 SER A CA 1
ATOM 657 C C . SER A 1 85 ? -6.629 21.872 8.845 1.00 92.44 85 SER A C 1
ATOM 659 O O . SER A 1 85 ? -6.007 20.826 9.034 1.00 92.44 85 SER A O 1
ATOM 661 N N . THR A 1 86 ? -6.798 22.339 7.608 1.00 89.06 86 THR A N 1
ATOM 662 C CA . THR A 1 86 ? -6.119 21.751 6.439 1.00 89.06 86 THR A CA 1
ATOM 663 C C . THR A 1 86 ? -4.607 21.676 6.678 1.00 89.06 86 THR A C 1
ATOM 665 O O . THR A 1 86 ? -4.021 22.618 7.199 1.00 89.06 86 THR A O 1
ATOM 668 N N . GLY A 1 87 ? -3.985 20.542 6.342 1.00 86.19 87 GLY A N 1
ATOM 669 C CA . GLY A 1 87 ? -2.549 20.315 6.560 1.00 86.19 87 GLY A CA 1
ATOM 670 C C . GLY A 1 87 ? -2.157 19.792 7.948 1.00 86.19 87 GLY A C 1
ATOM 671 O O . GLY A 1 87 ? -1.018 19.387 8.123 1.00 86.19 87 GLY A O 1
ATOM 672 N N . SER A 1 88 ? -3.083 19.686 8.907 1.00 89.06 88 SER A N 1
ATOM 673 C CA . SER A 1 88 ? -2.795 19.213 10.277 1.00 89.06 88 SER A CA 1
ATOM 674 C C . SER A 1 88 ? -2.472 17.710 10.415 1.00 89.06 88 SER A C 1
ATOM 676 O O . SER A 1 88 ? -2.594 17.165 11.505 1.00 89.06 88 SER A O 1
ATOM 678 N N . GLY A 1 89 ? -2.208 16.993 9.319 1.00 89.06 89 GLY A N 1
ATOM 679 C CA . GLY A 1 89 ? -1.873 15.563 9.355 1.00 89.06 89 GLY A CA 1
ATOM 680 C C . GLY A 1 89 ? -3.042 14.569 9.443 1.00 89.06 89 GLY A C 1
ATOM 681 O O . GLY A 1 89 ? -2.801 13.370 9.438 1.00 89.06 89 GLY A O 1
ATOM 682 N N . LYS A 1 90 ? -4.314 14.999 9.450 1.00 93.06 90 LYS A N 1
ATOM 683 C CA . LYS A 1 90 ? -5.478 14.078 9.551 1.00 93.06 90 LYS A CA 1
ATOM 684 C C . LYS A 1 90 ? -5.464 12.948 8.515 1.00 93.06 90 LYS A C 1
ATOM 686 O O . LYS A 1 90 ? -5.569 11.782 8.872 1.00 93.06 90 LYS A O 1
ATOM 691 N N . SER A 1 91 ? -5.327 13.296 7.233 1.00 89.56 91 SER A N 1
ATOM 692 C CA . SER A 1 91 ? -5.287 12.304 6.150 1.00 89.56 91 SER A CA 1
ATOM 693 C C . SER A 1 91 ? -4.052 11.415 6.253 1.00 89.56 91 SER A C 1
ATOM 695 O O . SER A 1 91 ? -4.126 10.231 5.953 1.00 89.56 91 SER A O 1
ATOM 697 N N . THR A 1 92 ? -2.930 11.973 6.714 1.00 91.12 92 THR A N 1
ATOM 698 C CA . THR A 1 92 ? -1.704 11.221 6.980 1.00 91.12 92 THR A CA 1
ATOM 699 C C . THR A 1 92 ? -1.953 10.161 8.047 1.00 91.12 92 THR A C 1
ATOM 701 O O . THR A 1 92 ? -1.695 8.997 7.783 1.00 91.12 92 THR A O 1
ATOM 704 N N . LEU A 1 93 ? -2.551 10.526 9.186 1.00 92.50 93 LEU A N 1
ATOM 705 C CA . LEU A 1 93 ? -2.886 9.602 10.274 1.00 92.50 93 LEU A CA 1
ATOM 706 C C . LEU A 1 93 ? -3.763 8.440 9.782 1.00 92.50 93 LEU A C 1
ATOM 708 O O . LEU A 1 93 ? -3.441 7.281 10.027 1.00 92.50 93 LEU A O 1
ATOM 712 N N . VAL A 1 94 ? -4.817 8.738 9.016 1.00 90.88 94 VAL A N 1
ATOM 713 C CA . VAL A 1 94 ? -5.699 7.709 8.434 1.00 90.88 94 VAL A CA 1
ATOM 714 C C . VAL A 1 94 ? -4.943 6.787 7.472 1.00 90.88 94 VAL A C 1
ATOM 716 O O . VAL A 1 94 ? -5.158 5.580 7.495 1.00 90.88 94 VAL A O 1
ATOM 719 N N . ASN A 1 95 ? -4.031 7.328 6.662 1.00 88.44 95 ASN A N 1
ATOM 720 C CA . ASN A 1 95 ? -3.254 6.562 5.683 1.00 88.44 95 ASN A CA 1
ATOM 721 C C . ASN A 1 95 ? -2.161 5.674 6.304 1.00 88.44 95 ASN A C 1
ATOM 723 O O . ASN A 1 95 ? -1.672 4.770 5.625 1.00 88.44 95 ASN A O 1
ATOM 727 N N . LEU A 1 96 ? -1.781 5.898 7.566 1.00 91.25 96 LEU A N 1
ATOM 728 C CA . LEU A 1 96 ? -0.825 5.036 8.270 1.00 91.25 96 LEU A CA 1
ATOM 729 C C . LEU A 1 96 ? -1.450 3.700 8.708 1.00 91.25 96 LEU A C 1
ATOM 731 O O . LEU A 1 96 ? -0.738 2.707 8.798 1.00 91.25 96 LEU A O 1
ATOM 735 N N . ILE A 1 97 ? -2.772 3.646 8.920 1.00 90.81 97 ILE A N 1
ATOM 736 C CA . ILE A 1 97 ? -3.490 2.416 9.307 1.00 90.81 97 ILE A CA 1
ATOM 737 C C . ILE A 1 97 ? -3.392 1.325 8.224 1.00 90.81 97 ILE A C 1
ATOM 739 O O . ILE A 1 97 ? -2.969 0.220 8.549 1.00 90.81 97 ILE A O 1
ATOM 743 N N . PRO A 1 98 ? -3.709 1.587 6.936 1.00 83.50 98 PRO A N 1
ATOM 744 C CA . PRO A 1 98 ? -3.503 0.614 5.862 1.00 83.50 98 PRO A CA 1
ATOM 745 C C . PRO A 1 98 ? -2.030 0.497 5.430 1.00 83.50 98 PRO A C 1
ATOM 747 O O . PRO A 1 98 ? -1.761 -0.057 4.368 1.00 83.50 98 PRO A O 1
ATOM 750 N N . ARG A 1 99 ? -1.087 1.056 6.207 1.00 87.00 99 ARG A N 1
ATOM 751 C CA . ARG A 1 99 ? 0.356 1.038 5.938 1.00 87.00 99 ARG A CA 1
ATOM 752 C C . ARG A 1 99 ? 0.726 1.559 4.540 1.00 87.00 99 ARG A C 1
ATOM 754 O O . ARG A 1 99 ? 1.583 1.001 3.864 1.00 87.00 99 ARG A O 1
ATOM 761 N N . PHE A 1 100 ? 0.123 2.667 4.087 1.00 82.19 100 PHE A N 1
ATOM 762 C CA . PHE A 1 100 ? 0.614 3.340 2.868 1.00 82.19 100 PHE A CA 1
ATOM 763 C C . PHE A 1 100 ? 1.985 3.993 3.066 1.00 82.19 100 PHE A C 1
ATOM 765 O O . PHE A 1 100 ? 2.681 4.276 2.093 1.00 82.19 100 PHE A O 1
ATOM 772 N N . TYR A 1 101 ? 2.365 4.225 4.322 1.00 85.69 101 TYR A N 1
ATOM 773 C CA . TYR A 1 101 ? 3.694 4.647 4.729 1.00 85.69 101 TYR A CA 1
ATOM 774 C C . TYR A 1 101 ? 4.065 3.924 6.024 1.00 85.69 101 TYR A C 1
ATOM 776 O O . TYR A 1 101 ? 3.200 3.720 6.878 1.00 85.69 101 TYR A O 1
ATOM 784 N N . ASP A 1 102 ? 5.344 3.591 6.183 1.00 87.81 102 ASP A N 1
ATOM 785 C CA . ASP A 1 102 ? 5.869 3.122 7.463 1.00 87.81 102 ASP A CA 1
ATOM 786 C C . ASP A 1 102 ? 6.063 4.310 8.420 1.00 87.81 102 ASP A C 1
ATOM 788 O O . ASP A 1 102 ? 6.463 5.410 8.020 1.00 87.81 102 ASP A O 1
ATOM 792 N N . VAL A 1 103 ? 5.750 4.096 9.699 1.00 93.19 103 VAL A N 1
ATOM 793 C CA . VAL A 1 103 ? 5.948 5.105 10.749 1.00 93.19 103 VAL A CA 1
ATOM 794 C C . VAL A 1 103 ? 7.439 5.351 10.982 1.00 93.19 103 VAL A C 1
ATOM 796 O O . VAL A 1 103 ? 8.260 4.447 10.851 1.00 93.19 103 VAL A O 1
ATOM 799 N N . SER A 1 104 ? 7.806 6.582 11.343 1.00 92.81 104 SER A N 1
ATOM 800 C CA . SER A 1 104 ? 9.205 6.925 11.634 1.00 92.81 104 SER A CA 1
ATOM 801 C C . SER A 1 104 ? 9.627 6.493 13.042 1.00 92.81 104 SER A C 1
ATOM 803 O O . SER A 1 104 ? 10.797 6.193 13.260 1.00 92.81 104 SER A O 1
ATOM 805 N N . ALA A 1 105 ? 8.689 6.485 13.992 1.00 94.19 105 ALA A N 1
ATOM 806 C CA . ALA A 1 105 ? 8.848 5.931 15.334 1.00 94.19 105 ALA A CA 1
ATOM 807 C C . ALA A 1 105 ? 7.482 5.515 15.908 1.00 94.19 105 ALA A C 1
ATOM 809 O O . ALA A 1 105 ? 6.442 5.993 15.442 1.00 94.19 105 ALA A O 1
ATOM 810 N N . GLY A 1 106 ? 7.505 4.652 16.926 1.00 95.19 106 GLY A N 1
ATOM 811 C CA . GLY A 1 106 ? 6.308 4.054 17.519 1.00 95.19 106 GLY A CA 1
ATOM 812 C C . GLY A 1 106 ? 5.764 2.887 16.696 1.00 95.19 106 GLY A C 1
ATOM 813 O O . GLY A 1 106 ? 6.434 2.371 15.800 1.00 95.19 106 GLY A O 1
ATOM 814 N N . GLU A 1 107 ? 4.539 2.469 16.998 1.00 96.31 107 GLU A N 1
ATOM 815 C CA . GLU A 1 107 ? 3.864 1.388 16.278 1.00 96.31 107 GLU A CA 1
ATOM 816 C C . GLU A 1 107 ? 2.356 1.614 16.158 1.00 96.31 107 GLU A C 1
ATOM 818 O O . GLU A 1 107 ? 1.733 2.289 16.981 1.00 96.31 107 GLU A O 1
ATOM 823 N N . ILE A 1 108 ? 1.771 1.029 15.113 1.00 95.94 108 ILE A N 1
ATOM 824 C CA . ILE A 1 108 ? 0.324 0.980 14.911 1.00 95.94 108 ILE A CA 1
ATOM 825 C C . ILE A 1 108 ? -0.078 -0.486 14.921 1.00 95.94 108 ILE A C 1
ATOM 827 O O . ILE A 1 108 ? 0.497 -1.289 14.188 1.00 95.94 108 ILE A O 1
ATOM 831 N N . LEU A 1 109 ? -1.064 -0.822 15.744 1.00 93.88 109 LEU A N 1
ATOM 832 C CA . LEU A 1 109 ? -1.611 -2.163 15.862 1.00 93.88 109 LEU A CA 1
ATOM 833 C C . LEU A 1 109 ? -3.036 -2.188 15.317 1.00 93.88 109 LEU A C 1
ATOM 835 O O . LEU A 1 109 ? -3.840 -1.305 15.620 1.00 93.88 109 LEU A O 1
ATOM 839 N N . VAL A 1 110 ? -3.363 -3.228 14.561 1.00 91.25 110 VAL A N 1
ATOM 840 C CA . VAL A 1 110 ? -4.731 -3.573 14.176 1.00 91.25 110 VAL A CA 1
ATOM 841 C C . VAL A 1 110 ? -5.032 -4.937 14.779 1.00 91.25 110 VAL A C 1
ATOM 843 O O . VAL A 1 110 ? -4.265 -5.876 14.606 1.00 91.25 110 VAL A O 1
ATOM 846 N N . ASP A 1 111 ? -6.091 -5.028 15.582 1.00 89.88 111 ASP A N 1
ATOM 847 C CA . ASP A 1 111 ? -6.455 -6.242 16.329 1.00 89.88 111 ASP A CA 1
ATOM 848 C C . ASP A 1 111 ? -5.289 -6.866 17.133 1.00 89.88 111 ASP A C 1
ATOM 850 O O . ASP A 1 111 ? -5.220 -8.079 17.336 1.00 89.88 111 ASP A O 1
ATOM 854 N N . GLY A 1 112 ? -4.371 -6.021 17.617 1.00 88.56 112 GLY A N 1
ATOM 855 C CA . GLY A 1 112 ? -3.189 -6.416 18.390 1.00 88.56 112 GLY A CA 1
ATOM 856 C C . GLY A 1 112 ? -1.968 -6.839 17.563 1.00 88.56 112 GLY A C 1
ATOM 857 O O . GLY A 1 112 ? -0.923 -7.101 18.153 1.00 88.56 112 GLY A O 1
ATOM 858 N N . VAL A 1 113 ? -2.068 -6.871 16.232 1.00 89.12 113 VAL A N 1
ATOM 859 C CA . VAL A 1 113 ? -0.964 -7.183 15.309 1.00 89.12 113 VAL A CA 1
ATOM 860 C C . VAL A 1 113 ? -0.408 -5.886 14.731 1.00 89.12 113 VAL A C 1
ATOM 862 O O . VAL A 1 113 ? -1.173 -5.001 14.348 1.00 89.12 113 VAL A O 1
ATOM 865 N N . ASN A 1 114 ? 0.916 -5.744 14.666 1.00 90.62 114 ASN A N 1
ATOM 866 C CA . ASN A 1 114 ? 1.530 -4.550 14.094 1.00 90.62 114 ASN A CA 1
ATOM 867 C C . ASN A 1 114 ? 1.215 -4.460 12.599 1.00 90.62 114 ASN A C 1
ATOM 869 O O . ASN A 1 114 ? 1.349 -5.446 11.880 1.00 90.62 114 ASN A O 1
ATOM 873 N N . VAL A 1 115 ? 0.825 -3.278 12.113 1.00 88.38 115 VAL A N 1
ATOM 874 C CA . VAL A 1 115 ? 0.529 -3.053 10.685 1.00 88.38 115 VAL A CA 1
ATOM 875 C C . VAL A 1 115 ? 1.703 -3.434 9.781 1.00 88.38 115 VAL A C 1
ATOM 877 O O . VAL A 1 115 ? 1.489 -3.826 8.638 1.00 88.38 115 VAL A O 1
ATOM 880 N N . GLN A 1 116 ? 2.936 -3.367 10.292 1.00 85.44 116 GLN A N 1
ATOM 881 C CA . GLN A 1 116 ? 4.137 -3.774 9.568 1.00 85.44 116 GLN A CA 1
ATOM 882 C C . GLN A 1 116 ? 4.258 -5.293 9.389 1.00 85.44 116 GLN A C 1
ATOM 884 O O . GLN A 1 116 ? 4.938 -5.731 8.462 1.00 85.44 116 GLN A O 1
ATOM 889 N N . ASP A 1 117 ? 3.561 -6.077 10.211 1.00 83.44 117 ASP A N 1
ATOM 890 C CA . ASP A 1 117 ? 3.552 -7.543 10.182 1.00 83.44 117 ASP A CA 1
ATOM 891 C C . ASP A 1 117 ? 2.441 -8.129 9.304 1.00 83.44 117 ASP A C 1
ATOM 893 O O . ASP A 1 117 ? 2.406 -9.340 9.066 1.00 83.44 117 ASP A O 1
ATOM 897 N N . TYR A 1 118 ? 1.559 -7.273 8.777 1.00 73.75 118 TYR A N 1
ATOM 898 C CA . TYR A 1 118 ? 0.574 -7.673 7.782 1.00 73.75 118 TYR A CA 1
ATOM 899 C C . TYR A 1 118 ? 1.227 -7.841 6.410 1.00 73.75 118 TYR A C 1
ATOM 901 O O . TYR A 1 118 ? 1.941 -6.958 5.929 1.00 73.75 118 TYR A O 1
ATOM 909 N N . ASP A 1 119 ? 0.901 -8.953 5.753 1.00 70.38 119 ASP A N 1
ATOM 910 C CA . ASP A 1 119 ? 1.149 -9.156 4.328 1.00 70.38 119 ASP A CA 1
ATOM 911 C C . ASP A 1 119 ? -0.177 -9.157 3.561 1.00 70.38 119 ASP A C 1
ATOM 913 O O . ASP A 1 119 ? -1.240 -9.492 4.096 1.00 70.38 119 ASP A O 1
ATOM 917 N N . PHE A 1 120 ? -0.122 -8.774 2.290 1.00 75.88 120 PHE A N 1
ATOM 918 C CA . PHE A 1 120 ? -1.294 -8.804 1.432 1.00 75.88 120 PHE A CA 1
ATOM 919 C C . PHE A 1 120 ? -1.491 -10.216 0.884 1.00 75.88 120 PHE A C 1
ATOM 921 O O . PHE A 1 120 ? -0.704 -10.705 0.076 1.00 75.88 120 PHE A O 1
ATOM 928 N N . SER A 1 121 ? -2.593 -10.852 1.271 1.00 80.25 121 SER A N 1
ATOM 929 C CA . SER A 1 121 ? -3.084 -12.058 0.613 1.00 80.25 121 SER A CA 1
ATOM 930 C C . SER A 1 121 ? -4.565 -11.900 0.303 1.00 80.25 121 SER A C 1
ATOM 932 O O . SER A 1 121 ? -5.339 -11.357 1.092 1.00 80.25 121 SER A O 1
ATOM 934 N N . ALA A 1 122 ? -4.960 -12.347 -0.882 1.00 85.50 122 ALA A N 1
ATOM 935 C CA . ALA A 1 122 ? -6.344 -12.347 -1.312 1.00 85.50 122 ALA A CA 1
ATOM 936 C C . ALA A 1 122 ? -6.606 -13.614 -2.122 1.00 85.50 122 ALA A C 1
ATOM 938 O O . ALA A 1 122 ? -5.766 -14.037 -2.914 1.00 85.50 122 ALA A O 1
ATOM 939 N N . THR A 1 123 ? -7.780 -14.211 -1.925 1.00 87.81 123 THR A N 1
ATOM 940 C CA . THR A 1 123 ? -8.258 -15.344 -2.722 1.00 87.81 123 THR A CA 1
ATOM 941 C C . THR A 1 123 ? -9.598 -14.965 -3.331 1.00 87.81 123 THR A C 1
ATOM 943 O O . THR A 1 123 ? -10.489 -14.495 -2.625 1.00 87.81 123 THR A O 1
ATOM 946 N N . ALA A 1 124 ? -9.729 -15.152 -4.642 1.00 89.94 124 ALA A N 1
ATOM 947 C CA . ALA A 1 124 ? -10.986 -15.008 -5.360 1.00 89.94 124 ALA A CA 1
ATOM 948 C C . ALA A 1 124 ? -11.457 -16.395 -5.804 1.00 89.94 124 ALA A C 1
ATOM 950 O O . ALA A 1 124 ? -10.692 -17.156 -6.394 1.00 89.94 124 ALA A O 1
ATOM 951 N N . HIS A 1 125 ? -12.709 -16.729 -5.511 1.00 90.94 125 HIS A N 1
ATOM 952 C CA . HIS A 1 125 ? -13.310 -18.005 -5.889 1.00 90.94 125 HIS A CA 1
ATOM 953 C C . HIS A 1 125 ? -14.176 -17.867 -7.144 1.00 90.94 125 HIS A C 1
ATOM 955 O O . HIS A 1 125 ? -14.719 -16.797 -7.434 1.00 90.94 125 HIS A O 1
ATOM 961 N N . ALA A 1 126 ? -14.352 -18.972 -7.871 1.00 90.56 126 ALA A N 1
ATOM 962 C CA . ALA A 1 126 ? -15.191 -19.013 -9.064 1.00 90.56 126 ALA A CA 1
ATOM 963 C C . ALA A 1 126 ? -16.606 -18.469 -8.785 1.00 90.56 126 ALA A C 1
ATOM 965 O O . ALA A 1 126 ? -17.244 -18.813 -7.788 1.00 90.56 126 ALA A O 1
ATOM 966 N N . GLY A 1 127 ? -17.091 -17.598 -9.673 1.00 90.81 127 GLY A N 1
ATOM 967 C CA . GLY A 1 127 ? -18.397 -16.942 -9.551 1.00 90.81 127 GLY A CA 1
ATOM 968 C C . GLY A 1 127 ? -18.434 -15.718 -8.626 1.00 90.81 127 GLY A C 1
ATOM 969 O O . GLY A 1 127 ? -19.461 -15.037 -8.579 1.00 90.81 127 GLY A O 1
ATOM 970 N N . GLN A 1 128 ? -17.346 -15.390 -7.920 1.00 91.62 128 GLN A N 1
ATOM 971 C CA . GLN A 1 128 ? -17.285 -14.172 -7.113 1.00 91.62 128 GLN A CA 1
ATOM 972 C C . GLN A 1 128 ? -17.077 -12.925 -7.976 1.00 91.62 128 GLN A C 1
ATOM 974 O O . GLN A 1 128 ? -16.311 -12.915 -8.936 1.00 91.62 128 GLN A O 1
ATOM 979 N N . LYS A 1 129 ? -17.738 -11.835 -7.580 1.00 89.69 129 LYS A N 1
ATOM 980 C CA . LYS A 1 129 ? -17.477 -10.492 -8.103 1.00 89.69 129 LYS A CA 1
ATOM 981 C C . LYS A 1 129 ? -16.591 -9.772 -7.099 1.00 89.69 129 LYS A C 1
ATOM 983 O O . LYS A 1 129 ? -17.056 -9.432 -6.013 1.00 89.69 129 LYS A O 1
ATOM 988 N N . VAL A 1 130 ? -15.329 -9.567 -7.454 1.00 89.19 130 VAL A N 1
ATOM 989 C CA . VAL A 1 130 ? -14.344 -8.904 -6.593 1.00 89.19 130 VAL A CA 1
ATOM 990 C C . VAL A 1 130 ? -14.097 -7.493 -7.114 1.00 89.19 130 VAL A C 1
ATOM 992 O O . VAL A 1 130 ? -13.906 -7.293 -8.310 1.00 89.19 130 VAL A O 1
ATOM 995 N N . ALA A 1 131 ? -14.109 -6.513 -6.213 1.00 87.50 131 ALA A N 1
ATOM 996 C CA . ALA A 1 131 ? -13.798 -5.125 -6.528 1.00 87.50 131 ALA A CA 1
ATOM 997 C C . ALA A 1 131 ? -12.548 -4.686 -5.761 1.00 87.50 131 ALA A C 1
ATOM 999 O O . ALA A 1 131 ? -12.473 -4.852 -4.545 1.00 87.50 131 ALA A O 1
ATOM 1000 N N . ILE A 1 132 ? -11.589 -4.086 -6.467 1.00 85.56 132 ILE A N 1
ATOM 1001 C CA . ILE A 1 132 ? -10.418 -3.447 -5.859 1.00 85.56 132 ILE A CA 1
ATOM 1002 C C . ILE A 1 132 ? -10.710 -1.949 -5.769 1.00 85.56 132 ILE A C 1
ATOM 1004 O O . ILE A 1 132 ? -10.762 -1.252 -6.783 1.00 85.56 132 ILE A O 1
ATOM 1008 N N . VAL A 1 133 ? -10.912 -1.446 -4.552 1.00 81.88 133 VAL A N 1
ATOM 1009 C CA . VAL A 1 133 ? -11.296 -0.051 -4.290 1.00 81.88 133 VAL A CA 1
ATOM 1010 C C . VAL A 1 133 ? -10.249 0.662 -3.441 1.00 81.88 133 VAL A C 1
ATOM 1012 O O . VAL A 1 133 ? -9.587 0.059 -2.606 1.00 81.88 133 VAL A O 1
ATOM 1015 N N . GLY A 1 134 ? -10.082 1.963 -3.671 1.00 77.00 134 GLY A N 1
ATOM 1016 C CA . GLY A 1 134 ? -9.108 2.784 -2.956 1.00 77.00 134 GLY A CA 1
ATOM 1017 C C . GLY A 1 134 ? -8.781 4.093 -3.687 1.00 77.00 134 GLY A C 1
ATOM 1018 O O . GLY A 1 134 ? -9.073 4.211 -4.883 1.00 77.00 134 GLY A O 1
ATOM 1019 N N . PRO A 1 135 ? -8.173 5.081 -3.008 1.00 68.00 135 PRO A N 1
ATOM 1020 C CA . PRO A 1 135 ? -7.705 6.333 -3.611 1.00 68.00 135 PRO A CA 1
ATOM 1021 C C . PRO A 1 135 ? -6.749 6.147 -4.801 1.00 68.00 135 PRO A C 1
ATOM 1023 O O . PRO A 1 135 ? -6.184 5.076 -5.026 1.00 68.00 135 PRO A O 1
ATOM 1026 N N . THR A 1 136 ? -6.549 7.186 -5.609 1.00 77.56 136 THR A N 1
ATOM 1027 C CA . THR A 1 136 ? -5.518 7.173 -6.663 1.00 77.56 136 THR A CA 1
ATOM 1028 C C . THR A 1 136 ? -4.131 6.960 -6.049 1.00 77.56 136 THR A C 1
ATOM 1030 O O . THR A 1 136 ? -3.831 7.516 -4.999 1.00 77.56 136 THR A O 1
ATOM 1033 N N . GLY A 1 137 ? -3.292 6.143 -6.694 1.00 75.75 137 GLY A N 1
ATOM 1034 C CA . GLY A 1 137 ? -1.926 5.858 -6.235 1.00 75.75 137 GLY A CA 1
ATOM 1035 C C . GLY A 1 137 ? -1.784 4.692 -5.249 1.00 75.75 137 GLY A C 1
ATOM 1036 O O . GLY A 1 137 ? -0.666 4.281 -4.982 1.00 75.75 137 GLY A O 1
ATOM 1037 N N . THR A 1 138 ? -2.875 4.083 -4.774 1.00 73.62 138 THR A N 1
ATOM 1038 C CA . THR A 1 138 ? -2.818 2.962 -3.807 1.00 73.62 138 THR A CA 1
ATOM 1039 C C . THR A 1 138 ? -2.512 1.595 -4.429 1.00 73.62 138 THR A C 1
ATOM 1041 O O . THR A 1 138 ? -2.747 0.569 -3.804 1.00 73.62 138 THR A O 1
ATOM 1044 N N . GLY A 1 139 ? -2.070 1.554 -5.689 1.00 83.94 139 GLY A N 1
ATOM 1045 C CA . GLY A 1 139 ? -1.678 0.305 -6.351 1.00 83.94 139 GLY A CA 1
ATOM 1046 C C . GLY A 1 139 ? -2.802 -0.505 -7.010 1.00 83.94 139 GLY A C 1
ATOM 1047 O O . GLY A 1 139 ? -2.541 -1.612 -7.460 1.00 83.94 139 GLY A O 1
ATOM 1048 N N . LYS A 1 140 ? -4.030 0.023 -7.149 1.00 90.00 140 LYS A N 1
ATOM 1049 C CA . LYS A 1 140 ? -5.145 -0.701 -7.813 1.00 90.00 140 LYS A CA 1
ATOM 1050 C C . LYS A 1 140 ? -4.778 -1.212 -9.213 1.00 90.00 140 LYS A C 1
ATOM 1052 O O . LYS A 1 140 ? -4.912 -2.396 -9.500 1.00 90.00 140 LYS A O 1
ATOM 1057 N N . THR A 1 141 ? -4.274 -0.318 -10.067 1.00 86.81 141 THR A N 1
ATOM 1058 C CA . THR A 1 141 ? -3.812 -0.661 -11.421 1.00 86.81 141 THR A CA 1
ATOM 1059 C C . THR A 1 141 ? -2.593 -1.579 -11.375 1.00 86.81 141 THR A C 1
ATOM 1061 O O . THR A 1 141 ? -2.471 -2.473 -12.203 1.00 86.81 141 THR A O 1
ATOM 1064 N N . THR A 1 142 ? -1.718 -1.406 -10.382 1.00 88.75 142 THR A N 1
ATOM 1065 C CA . THR A 1 142 ? -0.550 -2.270 -10.180 1.00 88.75 142 THR A CA 1
ATOM 1066 C C . THR A 1 142 ? -0.965 -3.714 -9.906 1.00 88.75 142 THR A C 1
ATOM 1068 O O . THR A 1 142 ? -0.430 -4.610 -10.546 1.00 88.75 142 THR A O 1
ATOM 1071 N N . ILE A 1 143 ? -1.958 -3.951 -9.039 1.00 89.38 143 ILE A N 1
ATOM 1072 C CA . ILE A 1 143 ? -2.480 -5.300 -8.759 1.00 89.38 143 ILE A CA 1
ATOM 1073 C C . ILE A 1 143 ? -3.037 -5.940 -10.033 1.00 89.38 143 ILE A C 1
ATOM 1075 O O . ILE A 1 143 ? -2.709 -7.081 -10.342 1.00 89.38 143 ILE A O 1
ATOM 1079 N N . VAL A 1 144 ? -3.840 -5.197 -10.799 1.00 88.94 144 VAL A N 1
ATOM 1080 C CA . VAL A 1 144 ? -4.416 -5.685 -12.062 1.00 88.94 144 VAL A CA 1
ATOM 1081 C C . VAL A 1 144 ? -3.315 -6.045 -13.068 1.00 88.94 144 VAL A C 1
ATOM 1083 O O . VAL A 1 144 ? -3.343 -7.123 -13.657 1.00 88.94 144 VAL A O 1
ATOM 1086 N N . ASN A 1 145 ? -2.293 -5.200 -13.206 1.00 88.38 145 ASN A N 1
ATOM 1087 C CA . ASN A 1 145 ? -1.162 -5.458 -14.097 1.00 88.38 145 ASN A CA 1
ATOM 1088 C C . ASN A 1 145 ? -0.304 -6.657 -13.654 1.00 88.38 145 ASN A C 1
ATOM 1090 O O . ASN A 1 145 ? 0.204 -7.382 -14.507 1.00 88.38 145 ASN A O 1
ATOM 1094 N N . LEU A 1 146 ? -0.146 -6.882 -12.346 1.00 90.19 146 LEU A N 1
ATOM 1095 C CA . LEU A 1 146 ? 0.542 -8.061 -11.808 1.00 90.19 146 LEU A CA 1
ATOM 1096 C C . LEU A 1 146 ? -0.255 -9.348 -12.066 1.00 90.19 146 LEU A C 1
ATOM 1098 O O . LEU A 1 146 ? 0.330 -10.335 -12.501 1.00 90.19 146 LEU A O 1
ATOM 1102 N N . LEU A 1 147 ? -1.582 -9.328 -11.881 1.00 89.06 147 LEU A N 1
ATOM 1103 C CA . LEU A 1 147 ? -2.460 -10.469 -12.190 1.00 89.06 147 LEU A CA 1
ATOM 1104 C C . LEU A 1 147 ? -2.377 -10.884 -13.665 1.00 89.06 147 LEU A C 1
ATOM 1106 O O . LEU A 1 147 ? -2.348 -12.072 -13.969 1.00 89.06 147 LEU A O 1
ATOM 1110 N N . MET A 1 148 ? -2.273 -9.912 -14.573 1.00 85.94 148 MET A N 1
ATOM 1111 C CA . MET A 1 148 ? -2.111 -10.155 -16.013 1.00 85.94 148 MET A CA 1
ATOM 1112 C C . MET A 1 148 ? -0.661 -10.426 -16.437 1.00 85.94 148 MET A C 1
ATOM 1114 O O . MET A 1 148 ? -0.386 -10.545 -17.629 1.00 85.94 148 MET A O 1
ATOM 1118 N N . LYS A 1 149 ? 0.284 -10.507 -15.491 1.00 86.88 149 LYS A N 1
ATOM 1119 C CA . LYS A 1 149 ? 1.708 -10.744 -15.768 1.00 86.88 149 LYS A CA 1
ATOM 1120 C C . LYS A 1 149 ? 2.331 -9.696 -16.713 1.00 86.88 149 LYS A C 1
ATOM 1122 O O . LYS A 1 149 ? 3.170 -10.002 -17.559 1.00 86.88 149 LYS A O 1
ATOM 1127 N N . PHE A 1 150 ? 1.946 -8.424 -16.568 1.00 84.81 150 PHE A N 1
ATOM 1128 C CA . PHE A 1 150 ? 2.654 -7.301 -17.204 1.00 84.81 150 PHE A CA 1
ATOM 1129 C C . PHE A 1 150 ? 3.919 -6.886 -16.447 1.00 84.81 150 PHE A C 1
ATOM 1131 O O . PHE A 1 150 ? 4.812 -6.283 -17.041 1.00 84.81 150 PHE A O 1
ATOM 1138 N N . TYR A 1 151 ? 4.003 -7.225 -15.160 1.00 85.62 151 TYR A N 1
ATOM 1139 C CA . TYR A 1 151 ? 5.181 -7.046 -14.317 1.00 85.62 151 TYR A CA 1
ATOM 1140 C C . TYR A 1 151 ? 5.465 -8.338 -13.549 1.00 85.62 151 TYR A C 1
ATOM 1142 O O . TYR A 1 151 ? 4.558 -9.139 -13.323 1.00 85.62 151 TYR A O 1
ATOM 1150 N N . GLU A 1 152 ? 6.714 -8.512 -13.128 1.00 79.56 152 GLU A N 1
ATOM 1151 C CA . GLU A 1 152 ? 7.129 -9.602 -12.245 1.00 79.56 152 GLU A CA 1
ATOM 1152 C C . GLU A 1 152 ? 7.049 -9.159 -10.778 1.00 79.56 152 GLU A C 1
ATOM 1154 O O . GLU A 1 152 ? 7.240 -7.985 -10.459 1.00 79.56 152 GLU A O 1
ATOM 1159 N N . ILE A 1 153 ? 6.764 -10.107 -9.884 1.00 85.38 153 ILE A N 1
ATOM 1160 C CA . ILE A 1 153 ? 6.748 -9.872 -8.434 1.00 85.38 153 ILE A CA 1
ATOM 1161 C C . ILE A 1 153 ? 8.148 -10.036 -7.832 1.00 85.38 153 ILE A C 1
ATOM 1163 O O . ILE A 1 153 ? 8.853 -11.000 -8.136 1.00 85.38 153 ILE A O 1
ATOM 1167 N N . ASP A 1 154 ? 8.506 -9.160 -6.893 1.00 80.44 154 ASP A N 1
ATOM 1168 C CA . ASP A 1 154 ? 9.764 -9.272 -6.143 1.00 80.44 154 ASP A CA 1
ATOM 1169 C C . ASP A 1 154 ? 9.715 -10.384 -5.078 1.00 80.44 154 ASP A C 1
ATOM 1171 O O . ASP A 1 154 ? 10.702 -11.081 -4.837 1.00 80.44 154 ASP A O 1
ATOM 1175 N N . LYS A 1 155 ? 8.558 -10.563 -4.420 1.00 80.38 155 LYS A N 1
ATOM 1176 C CA . LYS A 1 155 ? 8.316 -11.550 -3.352 1.00 80.38 155 LYS A CA 1
ATOM 1177 C C . LYS A 1 155 ? 6.886 -12.098 -3.423 1.00 80.38 155 LYS A C 1
ATOM 1179 O O . LYS A 1 155 ? 5.997 -11.443 -3.957 1.00 80.38 155 LYS A O 1
ATOM 1184 N N . GLY A 1 156 ? 6.674 -13.286 -2.855 1.00 85.62 156 GLY A N 1
ATOM 1185 C CA . GLY A 1 156 ? 5.374 -13.965 -2.840 1.00 85.62 156 GLY A CA 1
ATOM 1186 C C . GLY A 1 156 ? 5.106 -14.800 -4.097 1.00 85.62 156 GLY A C 1
ATOM 1187 O O . GLY A 1 156 ? 6.034 -15.185 -4.815 1.00 85.62 156 GLY A O 1
ATOM 1188 N N . SER A 1 157 ? 3.830 -15.104 -4.335 1.00 89.69 157 SER A N 1
ATOM 1189 C CA . SER A 1 157 ? 3.358 -15.890 -5.484 1.00 89.69 157 SER A CA 1
ATOM 1190 C C . SER A 1 157 ? 1.950 -15.455 -5.894 1.00 89.69 157 SER A C 1
ATOM 1192 O O . SER A 1 157 ? 1.140 -15.075 -5.048 1.00 89.69 157 SER A O 1
ATOM 1194 N N . ILE A 1 158 ? 1.664 -15.509 -7.194 1.00 92.44 158 ILE A N 1
ATOM 1195 C CA . ILE A 1 158 ? 0.331 -15.276 -7.761 1.00 92.44 158 ILE A CA 1
ATOM 1196 C C . ILE A 1 158 ? -0.081 -16.574 -8.438 1.00 92.44 158 ILE A C 1
ATOM 1198 O O . ILE A 1 158 ? 0.670 -17.089 -9.266 1.00 92.44 158 ILE A O 1
ATOM 1202 N N . HIS A 1 159 ? -1.261 -17.085 -8.092 1.00 92.44 159 HIS A N 1
ATOM 1203 C CA . HIS A 1 159 ? -1.781 -18.338 -8.627 1.00 92.44 159 HIS A CA 1
ATOM 1204 C C . HIS A 1 159 ? -3.063 -18.098 -9.426 1.00 92.44 159 HIS A C 1
ATOM 1206 O O . HIS A 1 159 ? -3.961 -17.401 -8.953 1.00 92.44 159 HIS A O 1
ATOM 1212 N N . ILE A 1 160 ? -3.157 -18.711 -10.606 1.00 92.12 160 ILE A N 1
ATOM 1213 C CA . ILE A 1 160 ? -4.364 -18.766 -11.441 1.00 92.12 160 ILE A CA 1
ATOM 1214 C C . ILE A 1 160 ? -4.755 -20.239 -11.543 1.00 92.12 160 ILE A C 1
ATOM 1216 O O . ILE A 1 160 ? -3.925 -21.068 -11.906 1.00 92.12 160 ILE A O 1
ATOM 1220 N N . ASP A 1 161 ? -5.977 -20.582 -11.131 1.00 90.56 161 ASP A N 1
ATOM 1221 C CA . ASP A 1 161 ? -6.472 -21.969 -11.072 1.00 90.56 161 ASP A CA 1
ATOM 1222 C C . ASP A 1 161 ? -5.518 -22.950 -10.355 1.00 90.56 161 ASP A C 1
ATOM 1224 O O . ASP A 1 161 ? -5.397 -24.124 -10.700 1.00 90.56 161 ASP A O 1
ATOM 1228 N N . GLY A 1 162 ? -4.825 -22.455 -9.323 1.00 89.75 162 GLY A N 1
ATOM 1229 C CA . GLY A 1 162 ? -3.870 -23.228 -8.522 1.00 89.75 162 GLY A CA 1
ATOM 1230 C C . GLY A 1 162 ? -2.467 -23.359 -9.125 1.00 89.75 162 GLY A C 1
ATOM 1231 O O . GLY A 1 162 ? -1.597 -23.947 -8.486 1.00 89.75 162 GLY A O 1
ATOM 1232 N N . VAL A 1 163 ? -2.212 -22.790 -10.305 1.00 91.56 163 VAL A N 1
ATOM 1233 C CA . VAL A 1 163 ? -0.894 -22.782 -10.955 1.00 91.56 163 VAL A CA 1
ATOM 1234 C C . VAL A 1 163 ? -0.205 -21.443 -10.708 1.00 91.56 163 VAL A C 1
ATOM 1236 O O . VAL A 1 163 ? -0.800 -20.391 -10.934 1.00 91.56 163 VAL A O 1
ATOM 1239 N N . ASP A 1 164 ? 1.049 -21.462 -10.246 1.00 92.31 164 ASP A N 1
ATOM 1240 C CA . ASP A 1 164 ? 1.843 -20.235 -10.105 1.00 92.31 164 ASP A CA 1
ATOM 1241 C C . ASP A 1 164 ? 2.074 -19.608 -11.488 1.00 92.31 164 ASP A C 1
ATOM 1243 O O . ASP A 1 164 ? 2.592 -20.248 -12.408 1.00 92.31 164 ASP A O 1
ATOM 1247 N N . THR A 1 165 ? 1.728 -18.330 -11.622 1.00 90.38 165 THR A N 1
ATOM 1248 C CA . THR A 1 165 ? 1.935 -17.535 -12.838 1.00 90.38 165 THR A CA 1
ATOM 1249 C C . THR A 1 165 ? 3.371 -17.580 -13.357 1.00 90.38 165 THR A C 1
ATOM 1251 O O . THR A 1 165 ? 3.566 -17.484 -14.567 1.00 90.38 165 THR A O 1
ATOM 1254 N N . LYS A 1 166 ? 4.393 -17.781 -12.512 1.00 87.88 166 LYS A N 1
ATOM 1255 C CA . LYS A 1 166 ? 5.796 -17.955 -12.940 1.00 87.88 166 LYS A CA 1
ATOM 1256 C C . LYS A 1 166 ? 6.003 -19.184 -13.827 1.00 87.88 166 LYS A C 1
ATOM 1258 O O . LYS A 1 166 ? 6.875 -19.153 -14.693 1.00 87.88 166 LYS A O 1
ATOM 1263 N N . ALA A 1 167 ? 5.197 -20.229 -13.645 1.00 89.44 167 ALA A N 1
ATOM 1264 C CA . ALA A 1 167 ? 5.224 -21.442 -14.458 1.00 89.44 167 ALA A CA 1
ATOM 1265 C C . ALA A 1 167 ? 4.380 -21.335 -15.743 1.00 89.44 167 ALA A C 1
ATOM 1267 O O . ALA A 1 167 ? 4.476 -22.209 -16.599 1.00 89.44 167 ALA A O 1
ATOM 1268 N N . MET A 1 168 ? 3.580 -20.274 -15.893 1.00 90.12 168 MET A N 1
ATOM 1269 C CA . MET A 1 168 ? 2.737 -20.035 -17.067 1.00 90.12 168 MET A CA 1
ATOM 1270 C C . MET A 1 168 ? 3.450 -19.156 -18.101 1.00 90.12 168 MET A C 1
ATOM 1272 O O . MET A 1 168 ? 4.195 -18.226 -17.771 1.00 90.12 168 MET A O 1
ATOM 1276 N N . THR A 1 169 ? 3.185 -19.390 -19.378 1.00 88.81 169 THR A N 1
ATOM 1277 C CA . THR A 1 169 ? 3.552 -18.467 -20.453 1.00 88.81 169 THR A CA 1
ATOM 1278 C C . THR A 1 169 ? 2.687 -17.205 -20.405 1.00 88.81 169 THR A C 1
ATOM 1280 O O . THR A 1 169 ? 1.602 -17.175 -19.826 1.00 88.81 169 THR A O 1
ATOM 1283 N N . ARG A 1 170 ? 3.157 -16.126 -21.041 1.00 84.00 170 ARG A N 1
ATOM 1284 C CA . ARG A 1 170 ? 2.388 -14.875 -21.119 1.00 84.00 170 ARG A CA 1
ATOM 1285 C C . ARG A 1 170 ? 1.063 -15.049 -21.875 1.00 84.00 170 ARG A C 1
ATOM 1287 O O . ARG A 1 170 ? 0.086 -14.422 -21.489 1.00 84.00 170 ARG A O 1
ATOM 1294 N N . SER A 1 171 ? 1.031 -15.901 -22.909 1.00 87.00 171 SER A N 1
ATOM 1295 C CA . SER A 1 171 ? -0.206 -16.205 -23.647 1.00 87.00 171 SER A CA 1
ATOM 1296 C C . SER A 1 171 ? -1.218 -16.888 -22.739 1.00 87.00 171 SER A C 1
ATOM 1298 O O . SER A 1 171 ? -2.325 -16.397 -22.621 1.00 87.00 171 SER A O 1
ATOM 1300 N N . GLU A 1 172 ? -0.813 -17.935 -22.012 1.00 89.88 172 GLU A N 1
ATOM 1301 C CA . GLU A 1 172 ? -1.717 -18.673 -21.117 1.00 89.88 172 GLU A CA 1
ATOM 1302 C C . GLU A 1 172 ? -2.336 -17.782 -2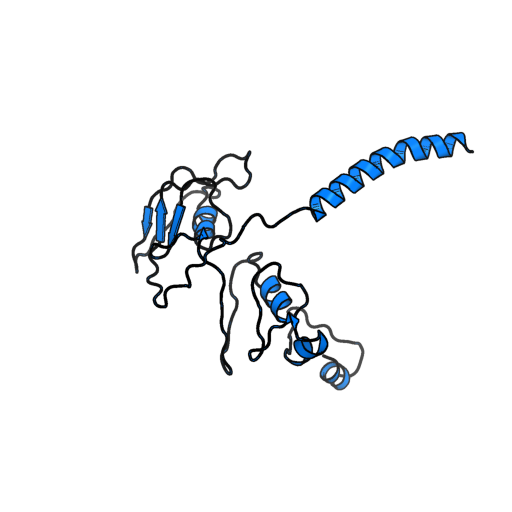0.035 1.00 89.88 172 GLU A C 1
ATOM 1304 O O . GLU A 1 172 ? -3.512 -17.932 -19.718 1.00 89.88 172 GLU A O 1
ATOM 1309 N N . VAL A 1 173 ? -1.567 -16.835 -19.482 1.00 88.62 173 VAL A N 1
ATOM 1310 C CA . VAL A 1 173 ? -2.112 -15.855 -18.531 1.00 88.62 173 VAL A CA 1
ATOM 1311 C C . VAL A 1 173 ? -3.099 -14.923 -19.227 1.00 88.62 173 VAL A C 1
ATOM 1313 O O . VAL A 1 173 ? -4.201 -14.731 -18.732 1.00 88.62 173 VAL A O 1
ATOM 1316 N N . HIS A 1 174 ? -2.732 -14.343 -20.370 1.00 87.06 174 HIS A N 1
ATOM 1317 C CA . HIS A 1 174 ? -3.600 -13.405 -21.081 1.00 87.06 174 HIS A CA 1
ATOM 1318 C C . HIS A 1 174 ? -4.893 -14.063 -21.587 1.00 87.06 174 HIS A C 1
ATOM 1320 O O . HIS A 1 174 ? -5.945 -13.443 -21.508 1.00 87.06 174 HIS A O 1
ATOM 1326 N N . ASP A 1 175 ? -4.834 -15.315 -22.040 1.00 87.75 175 ASP A N 1
ATOM 1327 C CA . ASP A 1 175 ? -5.993 -16.070 -22.528 1.00 87.75 175 ASP A CA 1
ATOM 1328 C C . ASP A 1 175 ? -6.996 -16.382 -21.397 1.00 87.75 175 ASP A C 1
ATOM 1330 O O . ASP A 1 175 ? -8.179 -16.611 -21.654 1.00 87.75 175 ASP A O 1
ATOM 1334 N N . ALA A 1 176 ? -6.548 -16.346 -20.135 1.00 87.00 176 ALA A N 1
ATOM 1335 C CA . ALA A 1 176 ? -7.400 -16.505 -18.958 1.00 87.00 176 ALA A CA 1
ATOM 1336 C C . ALA A 1 176 ? -8.143 -15.215 -18.555 1.00 87.00 176 ALA A C 1
ATOM 1338 O O . ALA A 1 176 ? -9.074 -15.273 -17.747 1.00 87.00 176 ALA A O 1
ATOM 1339 N N . PHE A 1 177 ? -7.766 -14.050 -19.097 1.00 85.50 177 PHE A N 1
ATOM 1340 C CA . PHE A 1 177 ? -8.356 -12.762 -18.732 1.00 85.50 177 PHE A CA 1
ATOM 1341 C C . PHE A 1 177 ? -8.979 -12.054 -19.933 1.00 85.50 177 PHE A C 1
ATOM 1343 O O . PHE A 1 177 ? -8.337 -11.801 -20.942 1.00 85.50 177 PHE A O 1
ATOM 1350 N N . SER A 1 178 ? -10.223 -11.608 -19.769 1.00 83.94 178 SER A N 1
ATOM 1351 C CA . SER A 1 178 ? -10.798 -10.573 -20.626 1.00 83.94 178 SER A CA 1
ATOM 1352 C C . SER A 1 178 ? -10.740 -9.247 -19.878 1.00 83.94 178 SER A C 1
ATOM 1354 O O . SER A 1 178 ? -11.239 -9.141 -18.753 1.00 83.94 178 SER A O 1
ATOM 1356 N N . MET A 1 179 ? -10.099 -8.241 -20.475 1.00 79.62 179 MET A N 1
ATOM 1357 C CA . MET A 1 179 ? -9.918 -6.933 -19.854 1.00 79.62 179 MET A CA 1
ATOM 1358 C C . MET A 1 179 ? -10.698 -5.862 -20.607 1.00 79.62 179 MET A C 1
ATOM 1360 O O . MET A 1 179 ? -10.529 -5.669 -21.805 1.00 79.62 179 MET A O 1
ATOM 1364 N N . VAL A 1 180 ? -11.489 -5.092 -19.864 1.00 82.31 180 VAL A N 1
ATOM 1365 C CA . VAL A 1 180 ? -12.104 -3.864 -20.369 1.00 82.31 180 VAL A CA 1
ATOM 1366 C C . VAL A 1 180 ? -11.321 -2.683 -19.808 1.00 82.31 180 VAL A C 1
ATOM 1368 O O . VAL A 1 180 ? -11.340 -2.427 -18.602 1.00 82.31 180 VAL A O 1
ATOM 1371 N N . LEU A 1 181 ? -10.591 -1.989 -20.681 1.00 75.81 181 LEU A N 1
ATOM 1372 C CA . LEU A 1 181 ? -9.826 -0.795 -20.324 1.00 75.81 181 LEU A CA 1
ATOM 1373 C C . LEU A 1 181 ? -10.761 0.391 -20.050 1.00 75.81 181 LEU A C 1
ATOM 1375 O O . LEU A 1 181 ? -11.824 0.507 -20.659 1.00 75.81 181 LEU A O 1
ATOM 1379 N N . GLN A 1 182 ? -10.336 1.292 -19.156 1.00 70.88 182 GLN A N 1
ATOM 1380 C CA . GLN A 1 182 ? -11.068 2.528 -18.849 1.00 70.88 182 GLN A CA 1
ATOM 1381 C C . GLN A 1 182 ? -11.283 3.385 -20.107 1.00 70.88 182 GLN A C 1
ATOM 1383 O O . GLN A 1 182 ? -12.378 3.904 -20.307 1.00 70.88 182 GLN A O 1
ATOM 1388 N N . ASP A 1 183 ? -10.257 3.479 -20.955 1.00 74.38 183 ASP A N 1
ATOM 1389 C CA . ASP A 1 183 ? -10.354 4.055 -22.291 1.00 74.38 183 ASP A CA 1
ATOM 1390 C C . ASP A 1 183 ? -10.383 2.909 -23.306 1.00 74.38 183 ASP A C 1
ATOM 1392 O O . ASP A 1 183 ? -9.418 2.153 -23.435 1.00 74.38 183 ASP A O 1
ATOM 1396 N N . THR A 1 184 ? -11.503 2.751 -24.010 1.00 75.44 184 THR A N 1
ATOM 139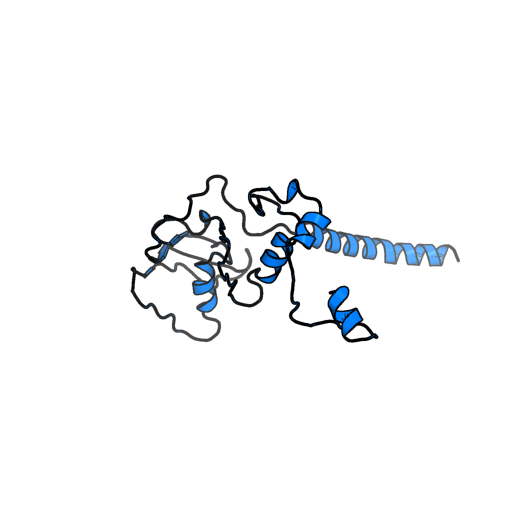7 C CA . THR A 1 184 ? -11.648 1.729 -25.052 1.00 75.44 184 THR A CA 1
ATOM 1398 C C . THR A 1 184 ? -11.057 2.238 -26.361 1.00 75.44 184 THR A C 1
ATOM 1400 O O . THR A 1 184 ? -11.404 3.324 -26.826 1.00 75.44 184 THR A O 1
ATOM 1403 N N . TRP A 1 185 ? -10.184 1.442 -26.974 1.00 75.50 185 TRP A N 1
ATOM 1404 C CA . TRP A 1 185 ? -9.599 1.746 -28.275 1.00 75.50 185 TRP A CA 1
ATOM 1405 C C . TRP A 1 185 ? -10.359 0.976 -29.351 1.00 75.50 185 TRP A C 1
ATOM 1407 O O . TRP A 1 185 ? -10.569 -0.228 -29.231 1.00 75.50 185 TRP A O 1
ATOM 1417 N N . LEU A 1 186 ? -10.782 1.681 -30.397 1.00 83.81 186 LEU A N 1
ATOM 1418 C CA . LEU A 1 186 ? -11.393 1.080 -31.576 1.00 83.81 186 LEU A CA 1
ATOM 1419 C C . LEU A 1 186 ? -10.468 1.298 -32.768 1.00 83.81 186 LEU A C 1
ATOM 1421 O O . LEU A 1 186 ? -9.956 2.399 -32.979 1.00 83.81 186 LEU A O 1
ATOM 1425 N N . PHE A 1 187 ? -10.267 0.244 -33.543 1.00 82.88 187 PHE A N 1
ATOM 1426 C CA . PHE A 1 187 ? -9.553 0.298 -34.806 1.00 82.88 187 PHE A CA 1
ATOM 1427 C C . PHE A 1 187 ? -10.489 0.757 -35.924 1.00 82.88 187 PHE A C 1
ATOM 1429 O O . PHE A 1 187 ? -11.698 0.497 -35.900 1.00 82.88 187 PHE A O 1
ATOM 1436 N N . GLU A 1 188 ? -9.918 1.410 -36.936 1.00 88.44 188 GLU A N 1
ATOM 1437 C CA . GLU A 1 188 ? -10.629 1.702 -38.177 1.00 88.44 188 GLU A CA 1
ATOM 1438 C C . GLU A 1 188 ? -10.997 0.377 -38.867 1.00 88.44 188 GLU A C 1
ATOM 1440 O O . GLU A 1 188 ? -10.128 -0.415 -39.227 1.00 88.44 188 GLU A O 1
ATOM 1445 N N . GLY A 1 189 ? -12.296 0.101 -38.988 1.00 88.69 189 GLY A N 1
ATOM 1446 C CA . GLY A 1 189 ? -12.806 -1.184 -39.462 1.00 88.69 189 GLY A CA 1
ATOM 1447 C C . GLY A 1 189 ? -14.283 -1.371 -39.128 1.00 88.69 189 GLY A C 1
ATOM 1448 O O . GLY A 1 189 ? -14.962 -0.441 -38.686 1.00 88.69 189 GLY A O 1
ATOM 1449 N N . THR A 1 190 ? -14.811 -2.575 -39.345 1.00 92.06 190 THR A N 1
ATOM 1450 C CA . THR A 1 190 ? -16.207 -2.869 -39.001 1.00 92.06 190 THR A CA 1
ATOM 1451 C C . THR A 1 190 ? -16.371 -3.144 -37.503 1.00 92.06 190 THR A C 1
ATOM 1453 O O . THR A 1 190 ? -15.410 -3.440 -36.786 1.00 92.06 190 THR A O 1
ATOM 1456 N N . ILE A 1 191 ? -17.617 -3.102 -37.015 1.00 87.75 191 ILE A N 1
ATOM 1457 C CA . ILE A 1 191 ? -17.954 -3.524 -35.642 1.00 87.75 191 ILE A CA 1
ATOM 1458 C C . ILE A 1 191 ? -17.493 -4.968 -35.403 1.00 87.75 191 ILE A C 1
ATOM 1460 O O . ILE A 1 191 ? -16.955 -5.278 -34.347 1.00 87.75 191 ILE A O 1
ATOM 1464 N N . ARG A 1 192 ? -17.671 -5.848 -36.400 1.00 88.88 192 ARG A N 1
ATOM 1465 C CA . ARG A 1 192 ? -17.266 -7.254 -36.313 1.00 88.88 192 ARG A CA 1
ATOM 1466 C C . ARG A 1 192 ? -15.762 -7.394 -36.100 1.00 88.88 192 ARG A C 1
ATOM 1468 O O . ARG A 1 192 ? -15.359 -8.212 -35.284 1.00 88.88 192 ARG A O 1
ATOM 1475 N N . ASP A 1 193 ? -14.963 -6.594 -36.799 1.00 86.19 193 ASP A N 1
ATOM 1476 C CA . ASP A 1 193 ? -13.504 -6.637 -36.671 1.00 86.19 193 ASP A CA 1
ATOM 1477 C C . ASP A 1 193 ? -13.079 -6.214 -35.260 1.00 86.19 193 ASP A C 1
ATOM 1479 O O . ASP A 1 193 ? -12.309 -6.906 -34.603 1.00 86.19 193 ASP A O 1
ATOM 1483 N N . ASN A 1 194 ? -13.675 -5.144 -34.733 1.00 83.69 194 ASN A N 1
ATOM 1484 C CA . ASN A 1 194 ? -13.382 -4.663 -33.382 1.00 83.69 194 ASN A CA 1
ATOM 1485 C C . ASN A 1 194 ? -13.813 -5.628 -32.259 1.00 83.69 194 ASN A C 1
ATOM 1487 O O . ASN A 1 194 ? -13.268 -5.529 -31.164 1.00 83.69 194 ASN A O 1
ATOM 1491 N N . LEU A 1 195 ? -14.759 -6.544 -32.514 1.00 80.44 195 LEU A N 1
ATOM 1492 C CA . LEU A 1 195 ? -15.236 -7.549 -31.549 1.00 80.44 195 LEU A CA 1
ATOM 1493 C C . LEU A 1 195 ? -14.436 -8.861 -31.552 1.00 80.44 195 LEU A C 1
ATOM 1495 O O . LEU A 1 195 ? -14.572 -9.638 -30.616 1.00 80.44 195 LEU A O 1
ATOM 1499 N N . ILE A 1 196 ? -13.689 -9.157 -32.620 1.00 76.75 196 ILE A N 1
ATOM 1500 C CA . ILE A 1 196 ? -12.917 -10.409 -32.746 1.00 76.75 196 ILE A CA 1
ATOM 1501 C C . ILE A 1 196 ? -11.461 -10.213 -32.296 1.00 76.75 196 ILE A C 1
ATOM 1503 O O . ILE A 1 196 ? -10.816 -11.177 -31.893 1.00 76.75 196 ILE A O 1
ATOM 1507 N N . TYR A 1 197 ? -10.941 -8.984 -32.390 1.00 64.62 197 TYR A N 1
ATOM 1508 C CA . TYR A 1 197 ? -9.537 -8.658 -32.109 1.00 64.62 197 TYR A CA 1
ATOM 1509 C C . TYR A 1 197 ? -9.298 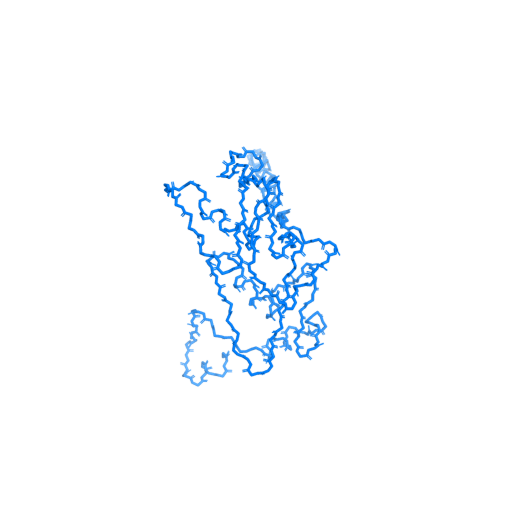-7.911 -30.781 1.00 64.62 197 TYR A C 1
ATOM 1511 O O . TYR A 1 197 ? -8.142 -7.631 -30.467 1.00 64.62 197 TYR A O 1
ATOM 1519 N N . ASN A 1 198 ? -10.357 -7.595 -30.026 1.00 52.00 198 ASN A N 1
ATOM 1520 C CA . ASN A 1 198 ? -10.293 -7.179 -28.614 1.00 52.00 198 ASN A CA 1
ATOM 1521 C C . ASN A 1 198 ? -10.754 -8.330 -27.720 1.00 52.00 198 ASN A C 1
ATOM 1523 O O . ASN A 1 198 ? -10.272 -8.392 -26.570 1.00 52.00 198 ASN A O 1
#

pLDDT: mean 84.95, std 10.73, range [49.38, 97.62]

Secondary structure (DSSP, 8-state):
-HHHHHHHHHHHHHHHHHHHHHHHHHHTPPPS----SS-----SS----EEEEEEEE-SSTTSPPSEEEEEEEE-TT-------STTSSHHHHHHHTTTSS--SEEEEEETTEEGGG--------TT-------STTSSHHHHHHHHTTSS--SSS--EETTEEGGGS-HHHHHHT-----SS----SS-HHHHHH--